Protein 3QUA (pdb70)

CATH classification: 3.40.50.450

B-factor: mean 21.49, std 7.05, range [6.15, 54.59]

Radius of gyration: 20.11 Å; Cα contacts (8 Å, |Δi|>4): 793; chains: 2; bounding box: 48×48×49 Å

Solvent-accessible surface area: 13792 Å² total; per-residue (Å²): 209,93,72,3,0,0,2,10,10,1,53,46,11,99,56,98,91,0,53,123,12,0,34,96,0,0,29,30,0,10,70,97,37,22,13,1,0,2,5,1,1,66,35,15,0,10,2,15,0,4,91,13,0,62,91,122,72,15,69,2,7,1,0,0,1,120,49,2,34,160,132,24,98,19,5,126,96,12,65,68,64,39,74,12,97,71,26,38,19,12,2,124,31,1,35,140,71,0,24,0,1,0,0,0,0,0,8,13,28,8,0,3,22,1,0,6,8,4,6,11,26,56,34,53,70,18,141,61,44,8,0,0,0,14,63,59,34,19,1,87,31,0,9,92,26,0,124,42,9,33,114,62,41,24,4,42,102,148,1,23,100,55,12,58,66,28,94,68,7,70,37,0,3,111,35,0,31,64,166,200,96,70,2,0,0,1,10,6,1,54,49,14,96,64,98,94,0,52,118,12,0,35,99,0,0,33,26,0,12,73,78,41,23,8,1,0,2,6,0,1,60,29,15,0,14,4,21,0,2,75,14,0,50,91,116,71,15,68,2,7,2,0,0,0,128,51,1,55,157,123,19,99,16,7,119,96,14,64,68,51,46,82,11,85,60,20,35,51,9,3,96,39,1,22,113,73,0,24,0,0,0,0,0,0,0,7,10,26,6,0,2,20,2,0,10,9,4,5,10,24,56,36,61,74,24,151,60,44,11,0,0,0,13,61,62,34,20,2,88,30,0,14,88,25,0,130,47,9,35,118,67,46,24,5,40,100,147,1,20,99,51,12,55,72,25,93,66,10,101,36,0,0,101,37,0,32,65,167

Organism: Mycolicibacterium smegmatis (strain ATCC 700084 / mc(2)155) (NCBI:txid246196)

Structure (mmCIF, N/CA/C/O backbone):
data_3QUA
#
_entry.id   3QUA
#
_cell.length_a   123.690
_cell.length_b   123.690
_cell.length_c   64.590
_cell.angle_alpha   90.000
_cell.angle_beta   90.000
_cell.angle_gamma   90.000
#
_symmetry.space_group_name_H-M   'P 42 21 2'
#
loop_
_entity.id
_entity.type
_entity.pdbx_description
1 polymer 'Putative uncharacterized protein'
2 non-polymer 'UNKNOWN LIGAND'
3 water water
#
loop_
_atom_site.group_PDB
_atom_site.id
_atom_site.type_symbol
_atom_site.label_atom_id
_atom_site.label_alt_id
_atom_site.label_comp_id
_atom_site.label_asym_id
_atom_site.label_entity_id
_atom_site.label_seq_id
_atom_site.pdbx_PDB_ins_code
_atom_site.Cartn_x
_atom_site.Cartn_y
_atom_site.Cartn_z
_atom_site.occupancy
_atom_site.B_iso_or_equiv
_atom_site.auth_seq_id
_atom_site.auth_comp_id
_atom_site.auth_asym_id
_atom_site.auth_atom_id
_atom_site.pdbx_PDB_model_num
ATOM 1 N N . ARG A 1 21 ? 59.538 56.159 15.127 1.00 43.99 16 ARG A N 1
ATOM 2 C CA . ARG A 1 21 ? 58.100 56.313 15.535 1.00 42.72 16 ARG A CA 1
ATOM 3 C C . ARG A 1 21 ? 57.231 56.222 14.259 1.00 40.72 16 ARG A C 1
ATOM 4 O O . ARG A 1 21 ? 57.198 57.165 13.460 1.00 41.53 16 ARG A O 1
ATOM 12 N N . GLN A 1 22 ? 56.574 55.075 14.041 1.00 37.30 17 GLN A N 1
ATOM 13 C CA . GLN A 1 22 ? 55.639 54.944 12.915 1.00 33.85 17 GLN A CA 1
ATOM 14 C C . GLN A 1 22 ? 54.466 55.924 13.073 1.00 31.46 17 GLN A C 1
ATOM 15 O O . GLN A 1 22 ? 53.980 56.172 14.193 1.00 30.32 17 GLN A O 1
ATOM 21 N N . TRP A 1 23 ? 54.003 56.461 11.949 1.00 28.67 18 TRP A N 1
ATOM 22 C CA . TRP A 1 23 ? 52.691 57.076 11.884 1.00 25.68 18 TRP A CA 1
ATOM 23 C C . TRP A 1 23 ? 51.666 56.151 12.578 1.00 24.01 18 TRP A C 1
ATOM 24 O O . TRP A 1 23 ? 51.684 54.925 12.410 1.00 23.29 18 TRP A O 1
ATOM 35 N N . ALA A 1 24 ? 50.787 56.730 13.372 1.00 22.64 19 ALA A N 1
ATOM 36 C CA . ALA A 1 24 ? 49.793 55.938 14.083 1.00 21.09 19 ALA A CA 1
ATOM 37 C C . ALA A 1 24 ? 48.393 56.437 13.784 1.00 20.28 19 ALA A C 1
ATOM 38 O O . ALA A 1 24 ? 48.162 57.643 13.730 1.00 19.73 19 ALA A O 1
ATOM 40 N N . VAL A 1 25 ? 47.464 55.501 13.597 1.00 19.51 20 VAL A N 1
ATOM 41 C CA . VAL A 1 25 ? 46.077 55.860 13.359 1.00 18.86 20 VAL A CA 1
ATOM 42 C C . VAL A 1 25 ? 45.224 55.232 14.433 1.00 18.46 20 VAL A C 1
ATOM 43 O O . VAL A 1 25 ? 45.358 54.043 14.745 1.00 18.88 20 VAL A O 1
ATOM 47 N N . CYS A 1 26 ? 44.380 56.059 15.037 1.00 17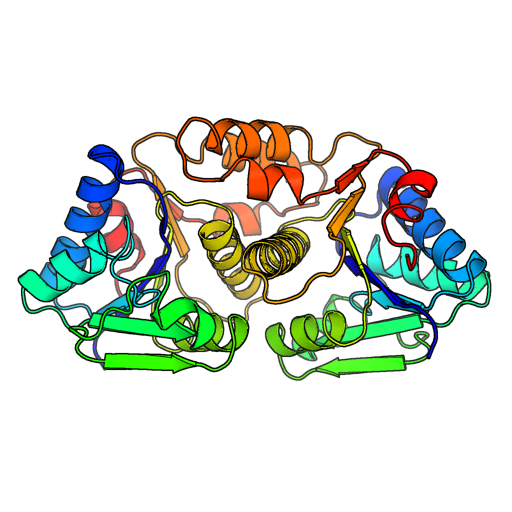.41 21 CYS A N 1
ATOM 48 C CA . CYS A 1 26 ? 43.527 55.626 16.103 1.00 17.02 21 CYS A CA 1
ATOM 49 C C . CYS A 1 26 ? 42.153 55.237 15.548 1.00 15.63 21 CYS A C 1
ATOM 50 O O . CYS A 1 26 ? 41.517 56.031 14.833 1.00 15.14 21 CYS A O 1
ATOM 53 N N . VAL A 1 27 ? 41.671 54.054 15.899 1.00 14.81 22 VAL A N 1
ATOM 54 C CA . VAL A 1 27 ? 40.353 53.655 15.417 1.00 15.15 22 VAL A CA 1
ATOM 55 C C . VAL A 1 27 ? 39.358 53.539 16.588 1.00 15.44 22 VAL A C 1
ATOM 56 O O . VAL A 1 27 ? 39.561 52.746 17.517 1.00 15.63 22 VAL A O 1
ATOM 60 N N . TYR A 1 28 ? 38.303 54.362 16.550 1.00 14.78 23 TYR A N 1
ATOM 61 C CA . TYR A 1 28 ? 37.211 54.303 17.535 1.00 14.52 23 TYR A CA 1
ATOM 62 C C . TYR A 1 28 ? 36.127 53.413 16.899 1.00 14.78 23 TYR A C 1
ATOM 63 O O . TYR A 1 28 ? 35.759 53.666 15.767 1.00 14.32 23 TYR A O 1
ATOM 72 N N . CYS A 1 29 ? 35.616 52.390 17.594 1.00 14.89 24 CYS A N 1
ATOM 73 C CA . CYS A 1 29 ? 34.627 51.495 16.960 1.00 15.49 24 CYS A CA 1
ATOM 74 C C . CYS A 1 29 ? 33.837 50.702 17.990 1.00 16.28 24 CYS A C 1
ATOM 75 O O . CYS A 1 29 ? 34.163 50.721 19.173 1.00 15.42 24 CYS A O 1
ATOM 78 N N . ALA A 1 30 ? 32.806 49.995 17.528 1.00 16.11 25 ALA A N 1
ATOM 79 C CA . ALA A 1 30 ? 31.861 49.350 18.432 1.00 15.99 25 ALA A CA 1
ATOM 80 C C . ALA A 1 30 ? 32.543 48.348 19.389 1.00 16.89 25 ALA A C 1
ATOM 81 O O . ALA A 1 30 ? 33.528 47.664 19.005 1.00 15.52 25 ALA A O 1
ATOM 83 N N . SER A 1 31 ? 31.956 48.219 20.582 1.00 16.03 26 SER A N 1
ATOM 84 C CA . SER A 1 31 ? 32.360 47.200 21.563 1.00 18.13 26 SER A CA 1
ATOM 85 C C . SER A 1 31 ? 31.293 46.093 21.701 1.00 18.13 26 SER A C 1
ATOM 86 O O . SER A 1 31 ? 31.521 45.081 22.374 1.00 19.91 26 SER A O 1
ATOM 89 N N . GLY A 1 32 ? 30.165 46.242 21.003 1.00 17.96 27 GLY A N 1
ATOM 90 C CA . GLY A 1 32 ? 29.021 45.317 21.150 1.00 17.33 27 GLY A CA 1
ATOM 91 C C . GLY A 1 32 ? 28.715 44.320 20.032 1.00 17.43 27 GLY A C 1
ATOM 92 O O . GLY A 1 32 ? 28.865 43.110 20.212 1.00 17.57 27 GLY A O 1
ATOM 93 N N . PRO A 1 33 ? 28.241 44.812 18.875 1.00 16.52 28 PRO A N 1
ATOM 94 C CA . PRO A 1 33 ? 27.695 43.857 17.916 1.00 17.29 28 PRO A CA 1
ATOM 95 C C . PRO A 1 33 ? 28.741 42.962 17.243 1.00 17.96 28 PRO A C 1
ATOM 96 O O . PRO A 1 33 ? 29.910 43.335 17.157 1.00 18.04 28 PRO A O 1
ATOM 100 N N . THR A 1 34 ? 28.308 41.790 16.792 1.00 17.60 29 THR A N 1
ATOM 101 C CA . THR A 1 34 ? 29.170 40.884 16.034 1.00 18.13 29 THR A CA 1
ATOM 102 C C . THR A 1 34 ? 28.764 40.798 14.531 1.00 18.22 29 THR A C 1
ATOM 103 O O . THR A 1 34 ? 29.163 39.862 13.832 1.00 19.29 29 THR A O 1
ATOM 107 N N . HIS A 1 35 ? 27.980 41.761 14.038 1.00 17.65 30 HIS A N 1
ATOM 108 C CA . HIS A 1 35 ? 27.491 41.721 12.656 1.00 17.75 30 HIS A CA 1
ATOM 109 C C . HIS A 1 35 ? 28.629 41.555 11.661 1.00 17.33 30 HIS A C 1
ATOM 110 O O . HIS A 1 35 ? 29.604 42.303 11.723 1.00 17.70 30 HIS A O 1
ATOM 117 N N . PRO A 1 36 ? 28.514 40.597 10.722 1.00 18.18 31 PRO A N 1
ATOM 118 C CA . PRO A 1 36 ? 29.617 40.449 9.756 1.00 18.34 31 PRO A CA 1
ATOM 119 C C . PRO A 1 36 ? 30.009 41.753 9.039 1.00 18.32 31 PRO A C 1
ATOM 120 O O . PRO A 1 36 ? 31.205 41.981 8.848 1.00 17.91 31 PRO A O 1
ATOM 124 N N . GLU A 1 37 ? 29.046 42.624 8.674 1.00 18.63 32 GLU A N 1
ATOM 125 C CA . GLU A 1 37 ? 29.423 43.856 7.947 1.00 17.65 32 GLU A CA 1
ATOM 126 C C . GLU A 1 37 ? 30.333 44.754 8.823 1.00 17.50 32 GLU A C 1
ATOM 127 O O . GLU A 1 37 ? 31.233 45.454 8.320 1.00 17.32 32 GLU A O 1
ATOM 133 N N . LEU A 1 38 ? 30.124 44.703 10.130 1.00 16.44 33 LEU A N 1
ATOM 134 C CA . LEU A 1 38 ? 30.881 45.524 11.033 1.00 16.54 33 LEU A CA 1
ATOM 135 C C . LEU A 1 38 ? 32.297 44.945 11.225 1.00 17.14 33 LEU A C 1
ATOM 136 O O . LEU A 1 38 ? 33.303 45.672 11.137 1.00 15.90 33 LEU A O 1
ATOM 141 N N . LEU A 1 39 ? 32.350 43.645 11.532 1.00 17.02 34 LEU A N 1
ATOM 142 C CA . LEU A 1 39 ? 33.616 42.974 11.780 1.00 17.92 34 LEU A CA 1
ATOM 143 C C . LEU A 1 39 ? 34.502 42.986 10.536 1.00 18.38 34 LEU A C 1
ATOM 144 O O . LEU A 1 39 ? 35.719 43.179 10.653 1.00 17.49 34 LEU A O 1
ATOM 149 N N . GLU A 1 40 ? 33.885 42.798 9.362 1.00 19.39 35 GLU A N 1
ATOM 150 C CA . GLU A 1 40 ? 34.608 42.824 8.072 1.00 20.49 35 GLU A CA 1
ATOM 151 C C . GLU A 1 40 ? 35.153 44.216 7.742 1.00 19.75 35 GLU A C 1
ATOM 152 O O . GLU A 1 40 ? 36.280 44.341 7.275 1.00 19.75 35 GLU A O 1
ATOM 158 N N . LEU A 1 41 ? 34.361 45.251 7.998 1.00 18.37 36 LEU A N 1
ATOM 159 C CA . LEU A 1 41 ? 34.869 46.606 7.937 1.00 18.60 36 LEU A CA 1
ATOM 160 C C . LEU A 1 41 ? 36.113 46.770 8.842 1.00 18.17 36 LEU A C 1
ATOM 161 O O . LEU A 1 41 ? 37.174 47.212 8.378 1.00 18.85 36 LEU A O 1
ATOM 166 N N . ALA A 1 42 ? 35.961 46.424 10.121 1.00 17.34 37 ALA A N 1
ATOM 167 C CA . ALA A 1 42 ? 37.007 46.641 11.142 1.00 17.44 37 ALA A CA 1
ATOM 168 C C . ALA A 1 42 ? 38.269 45.878 10.768 1.00 17.80 37 ALA A C 1
ATOM 169 O O . ALA A 1 42 ? 39.375 46.387 10.926 1.00 18.07 37 ALA A O 1
ATOM 171 N N . ALA A 1 43 ? 38.100 44.654 10.280 1.00 18.49 38 ALA A N 1
ATOM 172 C CA . ALA A 1 43 ? 39.245 43.851 9.830 1.00 18.92 38 ALA A CA 1
ATOM 173 C C . ALA A 1 43 ? 39.982 44.471 8.628 1.00 20.16 38 ALA A C 1
ATOM 174 O O . ALA A 1 43 ? 41.220 44.466 8.567 1.00 20.29 38 ALA A O 1
ATOM 176 N N . GLU A 1 44 ? 39.239 44.978 7.651 1.00 20.42 39 GLU A N 1
ATOM 177 C CA . GLU A 1 44 ? 39.884 45.603 6.509 1.00 21.69 39 GLU A CA 1
ATOM 178 C C . GLU A 1 44 ? 40.665 46.851 6.931 1.00 20.66 39 GLU A C 1
ATOM 179 O O . GLU A 1 44 ? 41.731 47.132 6.396 1.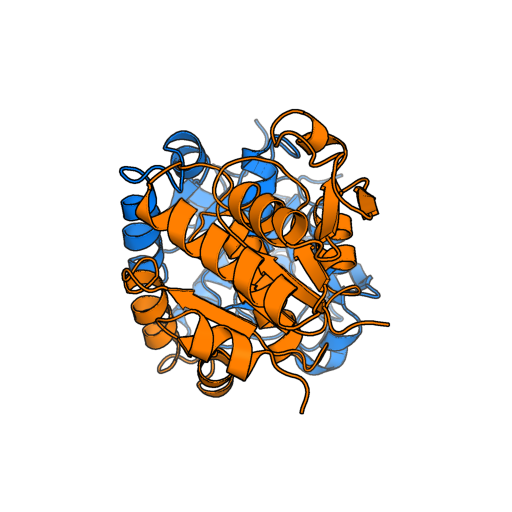00 21.64 39 GLU A O 1
ATOM 185 N N . VAL A 1 45 ? 40.112 47.612 7.867 1.00 19.28 40 VAL A N 1
ATOM 186 C CA . VAL A 1 45 ? 40.773 48.803 8.360 1.00 18.31 40 VAL A CA 1
ATOM 187 C C . VAL A 1 45 ? 42.089 48.403 9.029 1.00 18.72 40 VAL A C 1
ATOM 188 O O . VAL A 1 45 ? 43.134 48.972 8.732 1.00 19.23 40 VAL A O 1
ATOM 192 N N . GLY A 1 46 ? 42.028 47.395 9.902 1.00 18.77 41 GLY A N 1
ATOM 193 C CA . GLY A 1 46 ? 43.188 46.915 10.634 1.00 18.75 41 GLY A CA 1
ATOM 194 C C . GLY A 1 46 ? 44.275 46.388 9.701 1.00 19.47 41 GLY A C 1
ATOM 195 O O . GLY A 1 46 ? 45.422 46.758 9.846 1.00 19.38 41 GLY A O 1
ATOM 196 N N . SER A 1 47 ? 43.906 45.544 8.742 1.00 20.58 42 SER A N 1
ATOM 197 C CA . SER A 1 47 ? 44.846 45.038 7.722 1.00 22.84 42 SER A CA 1
ATOM 198 C C . SER A 1 47 ? 45.519 46.152 6.955 1.00 22.66 42 SER A C 1
ATOM 199 O O . SER A 1 47 ? 46.722 46.130 6.771 1.00 23.44 42 SER A O 1
ATOM 202 N N . SER A 1 48 ? 44.712 47.102 6.481 1.00 21.64 43 SER A N 1
ATOM 203 C CA . SER A 1 48 ? 45.204 48.142 5.624 1.00 22.53 43 SER A CA 1
ATOM 204 C C . SER A 1 48 ? 46.129 49.103 6.379 1.00 21.96 43 SER A C 1
ATOM 205 O O . SER A 1 48 ? 47.110 49.565 5.824 1.00 22.78 43 SER A O 1
ATOM 208 N N . ILE A 1 49 ? 45.801 49.414 7.631 1.00 20.48 44 ILE A N 1
ATOM 209 C CA . ILE A 1 49 ? 46.711 50.190 8.470 1.00 20.44 44 ILE A CA 1
ATOM 210 C C . ILE A 1 49 ? 48.083 49.486 8.613 1.00 21.20 44 ILE A C 1
ATOM 211 O O . ILE A 1 49 ? 49.126 50.085 8.371 1.00 21.94 44 ILE A O 1
ATOM 216 N N . ALA A 1 50 ? 48.059 48.216 8.996 1.00 21.37 45 ALA A N 1
ATOM 217 C CA . ALA A 1 50 ? 49.267 47.384 9.078 1.00 22.53 45 ALA A CA 1
ATOM 218 C C . ALA A 1 50 ? 50.035 47.341 7.747 1.00 24.15 45 ALA A C 1
ATOM 219 O O . ALA A 1 50 ? 51.271 47.488 7.736 1.00 24.78 45 ALA A O 1
ATOM 221 N N . ALA A 1 51 ? 49.312 47.179 6.632 1.00 24.51 46 ALA A N 1
ATOM 222 C CA . ALA A 1 51 ? 49.975 47.040 5.326 1.00 26.74 46 ALA A CA 1
ATOM 223 C C . ALA A 1 51 ? 50.685 48.320 4.885 1.00 27.33 46 ALA A C 1
ATOM 224 O O . ALA A 1 51 ? 51.624 48.267 4.116 1.00 28.38 46 ALA A O 1
ATOM 226 N N . ARG A 1 52 ? 50.238 49.463 5.387 1.00 27.62 47 ARG A N 1
ATOM 227 C CA . ARG A 1 52 ? 50.904 50.735 5.121 1.00 28.32 47 ARG A CA 1
ATOM 228 C C . ARG A 1 52 ? 52.121 50.971 6.043 1.00 28.42 47 ARG A C 1
ATOM 229 O O . ARG A 1 52 ? 52.831 51.959 5.893 1.00 29.49 47 ARG A O 1
ATOM 237 N N . GLY A 1 53 ? 52.381 50.064 6.978 1.00 27.09 48 GLY A N 1
ATOM 238 C CA . GLY A 1 53 ? 53.519 50.224 7.888 1.00 27.00 48 GLY A CA 1
ATOM 239 C C . GLY A 1 53 ? 53.160 51.144 9.050 1.00 26.24 48 GLY A C 1
ATOM 240 O O . GLY A 1 53 ? 54.045 51.691 9.704 1.00 25.78 48 GLY A O 1
ATOM 241 N N . TRP A 1 54 ? 51.862 51.325 9.288 1.00 24.08 49 TRP A N 1
ATOM 242 C CA . TRP A 1 54 ? 51.371 52.214 10.337 1.00 23.38 49 TRP A CA 1
ATOM 243 C C . TRP A 1 54 ? 51.006 51.438 11.613 1.00 22.55 49 TRP A C 1
ATOM 244 O O . TRP A 1 54 ? 50.647 50.248 11.573 1.00 22.31 49 TRP A O 1
ATOM 255 N N . THR A 1 55 ? 51.102 52.126 12.749 1.00 22.10 50 THR A N 1
ATOM 256 C CA . THR A 1 55 ? 50.700 51.549 14.023 1.00 20.41 50 THR A CA 1
ATOM 257 C C . THR A 1 55 ? 49.195 51.714 14.136 1.00 18.93 50 THR A C 1
ATOM 258 O O . THR A 1 55 ? 48.664 52.775 13.765 1.00 19.52 50 THR A O 1
ATOM 262 N N . LEU A 1 56 ? 48.502 50.676 14.598 1.00 17.17 51 LEU A N 1
ATOM 263 C CA . LEU A 1 56 ? 47.106 50.834 14.997 1.00 16.39 51 LEU A CA 1
ATOM 264 C C . LEU A 1 56 ? 47.036 51.188 16.465 1.00 15.98 51 LEU A C 1
ATOM 265 O O . LEU A 1 56 ? 47.559 50.447 17.300 1.00 15.89 51 LEU A O 1
ATOM 270 N N . VAL A 1 57 ? 46.360 52.293 16.780 1.00 16.53 52 VAL A N 1
ATOM 271 C CA . VAL A 1 57 ? 45.882 52.585 18.157 1.00 15.70 52 VAL A CA 1
ATOM 272 C C . VAL A 1 57 ? 44.348 52.316 18.257 1.00 16.01 52 VAL A C 1
ATOM 273 O O . VAL A 1 57 ? 43.577 52.760 17.396 1.00 15.37 52 VAL A O 1
ATOM 277 N N . SER A 1 58 ? 43.904 51.597 19.302 1.00 15.46 53 SER A N 1
ATOM 278 C CA . SER A 1 58 ? 42.481 51.300 19.465 1.00 16.99 53 SER A CA 1
ATOM 279 C C . SER A 1 58 ? 42.156 51.141 20.950 1.00 16.28 53 SER A C 1
ATOM 280 O O . SER A 1 58 ? 43.050 51.268 21.798 1.00 17.35 53 SER A O 1
ATOM 283 N N . GLY A 1 59 ? 40.887 50.892 21.267 1.00 16.60 54 GLY A N 1
ATOM 284 C CA . GLY A 1 59 ? 40.438 50.767 22.685 1.00 16.63 54 GLY A CA 1
ATOM 285 C C . GLY A 1 59 ? 40.935 49.526 23.461 1.00 16.62 54 GLY A C 1
ATOM 286 O O . GLY A 1 59 ? 40.590 49.320 24.632 1.00 15.94 54 GLY A O 1
ATOM 287 N N . GLY A 1 60 ? 41.722 48.680 22.815 1.00 16.75 55 GLY A N 1
ATOM 288 C CA . GLY A 1 60 ? 42.377 47.592 23.539 1.00 17.40 55 GLY A CA 1
ATOM 289 C C . GLY A 1 60 ? 41.493 46.482 24.099 1.00 17.77 55 GLY A C 1
ATOM 290 O O . GLY A 1 60 ? 41.837 45.830 25.108 1.00 17.55 55 GLY A O 1
ATOM 291 N N . GLY A 1 61 ? 40.392 46.223 23.426 1.00 17.87 56 GLY A N 1
ATOM 292 C CA . GLY A 1 61 ? 39.437 45.220 23.891 1.00 20.66 56 GLY A CA 1
ATOM 293 C C . GLY A 1 61 ? 39.317 44.161 22.820 1.00 22.04 56 GLY A C 1
ATOM 294 O O . GLY A 1 61 ? 39.504 44.449 21.658 1.00 24.75 56 GLY A O 1
ATOM 295 N N . ASN A 1 62 ? 39.060 42.925 23.209 1.00 23.11 57 ASN A N 1
ATOM 296 C CA . ASN A 1 62 ? 38.893 41.839 22.264 1.00 23.78 57 ASN A CA 1
ATOM 297 C C . ASN A 1 62 ? 37.406 41.513 22.069 1.00 23.60 57 ASN A C 1
ATOM 298 O O . ASN A 1 62 ? 37.006 40.371 22.170 1.00 26.60 57 ASN A O 1
ATOM 303 N N . VAL A 1 63 ? 36.577 42.510 21.828 1.00 21.38 58 VAL A N 1
ATOM 304 C CA . VAL A 1 63 ? 35.150 42.270 21.568 1.00 19.92 58 VAL A CA 1
ATOM 305 C C . VAL A 1 63 ? 34.782 43.005 20.299 1.00 17.85 58 VAL A C 1
ATOM 306 O O . VAL A 1 63 ? 35.350 44.079 20.021 1.00 15.84 58 VAL A O 1
ATOM 310 N N . SER A 1 64 ? 33.867 42.427 19.510 1.00 16.67 59 SER A N 1
ATOM 311 C CA . SER A 1 64 ? 33.195 43.207 18.477 1.00 16.70 59 SER A CA 1
ATOM 312 C C . SER A 1 64 ? 34.235 43.830 17.511 1.00 15.80 59 SER A C 1
ATOM 313 O O . SER A 1 64 ? 35.241 43.202 17.196 1.00 17.65 59 SER A O 1
ATOM 316 N N . ALA A 1 65 ? 33.984 45.028 17.014 1.00 15.45 60 ALA A N 1
ATOM 317 C CA . ALA A 1 65 ? 34.902 45.674 16.061 1.00 15.30 60 ALA A CA 1
ATOM 318 C C . ALA A 1 65 ? 36.298 45.911 16.646 1.00 15.97 60 ALA A C 1
ATOM 319 O O . ALA A 1 65 ? 37.332 45.797 15.916 1.00 14.67 60 ALA A O 1
ATOM 321 N N . MET A 1 66 ? 36.341 46.257 17.946 1.00 15.45 61 MET A N 1
ATOM 322 C CA . MET A 1 66 ? 37.636 46.507 18.613 1.00 16.15 61 MET A CA 1
ATOM 323 C C . MET A 1 66 ? 38.566 45.269 18.527 1.00 16.60 61 MET A C 1
ATOM 324 O O . MET A 1 66 ? 39.793 45.410 18.343 1.00 16.85 61 MET A O 1
ATOM 329 N N . GLY A 1 67 ? 37.996 44.078 18.722 1.00 15.96 62 GLY A N 1
ATOM 330 C CA . GLY A 1 67 ? 38.745 42.824 18.576 1.00 16.69 62 GLY A CA 1
ATOM 331 C C . GLY A 1 67 ? 39.165 42.610 17.121 1.00 17.55 62 GLY A C 1
ATOM 332 O O . GLY A 1 67 ? 40.339 42.312 16.823 1.00 17.77 62 GLY A O 1
ATOM 333 N N . ALA A 1 68 ? 38.209 42.801 16.213 1.00 17.57 63 ALA A N 1
ATOM 334 C CA . ALA A 1 68 ? 38.418 42.556 14.784 1.00 17.87 63 ALA A CA 1
ATOM 335 C C . ALA A 1 68 ? 39.530 43.439 14.193 1.00 17.14 63 ALA A C 1
ATOM 336 O O . ALA A 1 68 ? 40.350 42.973 13.397 1.00 17.25 63 ALA A O 1
ATOM 338 N N . VAL A 1 69 ? 39.557 44.710 14.557 1.00 16.42 64 VAL A N 1
ATOM 339 C CA . VAL A 1 69 ? 40.545 45.628 13.955 1.00 16.02 64 VAL A CA 1
ATOM 340 C C . VAL A 1 69 ? 41.969 45.274 14.420 1.00 16.50 64 VAL A C 1
ATOM 341 O O . VAL A 1 69 ? 42.902 45.244 13.632 1.00 15.73 64 VAL A O 1
ATOM 345 N N . ALA A 1 70 ? 42.116 44.938 15.697 1.00 16.55 65 ALA A N 1
ATOM 346 C CA . ALA A 1 70 ? 43.456 44.659 16.222 1.00 17.17 65 ALA A CA 1
ATOM 347 C C . ALA A 1 70 ? 43.954 43.288 15.760 1.00 18.39 65 ALA A C 1
ATOM 348 O O . ALA A 1 70 ? 45.129 43.150 15.368 1.00 18.65 65 ALA A O 1
ATOM 350 N N . GLN A 1 71 ? 43.082 42.276 15.800 1.00 18.82 66 GLN A N 1
ATOM 351 C CA . GLN A 1 71 ? 43.439 40.942 15.256 1.00 19.92 66 GLN A CA 1
ATOM 352 C C . GLN A 1 71 ? 43.912 41.028 13.821 1.00 19.62 66 GLN A C 1
ATOM 353 O O . GLN A 1 71 ? 44.885 40.376 13.456 1.00 20.15 66 GLN A O 1
ATOM 359 N N . ALA A 1 72 ? 43.217 41.812 13.000 1.00 18.70 67 ALA A N 1
ATOM 360 C CA . ALA A 1 72 ? 43.544 41.888 11.558 1.00 18.96 67 ALA A CA 1
ATOM 361 C C . ALA A 1 72 ? 44.885 42.648 11.316 1.00 19.79 67 ALA A C 1
ATOM 362 O O . ALA A 1 72 ? 45.694 42.252 10.478 1.00 20.05 67 ALA A O 1
ATOM 364 N N . ALA A 1 73 ? 45.114 43.730 12.061 1.00 19.11 68 ALA A N 1
ATOM 365 C CA . ALA A 1 73 ? 46.425 44.406 12.057 1.00 19.69 68 ALA A CA 1
ATOM 366 C C . ALA A 1 73 ? 47.555 43.420 12.395 1.00 20.65 68 ALA A C 1
ATOM 367 O O . ALA A 1 73 ? 48.572 43.384 11.681 1.00 20.74 68 ALA A O 1
ATOM 369 N N . ARG A 1 74 ? 47.354 42.603 13.437 1.00 20.31 69 ARG A N 1
ATOM 370 C CA . ARG A 1 74 ? 48.370 41.626 13.851 1.00 22.02 69 ARG A CA 1
ATOM 371 C C . ARG A 1 74 ? 48.600 40.524 12.810 1.00 23.43 69 ARG A C 1
ATOM 372 O O . ARG A 1 74 ? 49.753 40.135 12.582 1.00 22.94 69 ARG A O 1
ATOM 380 N N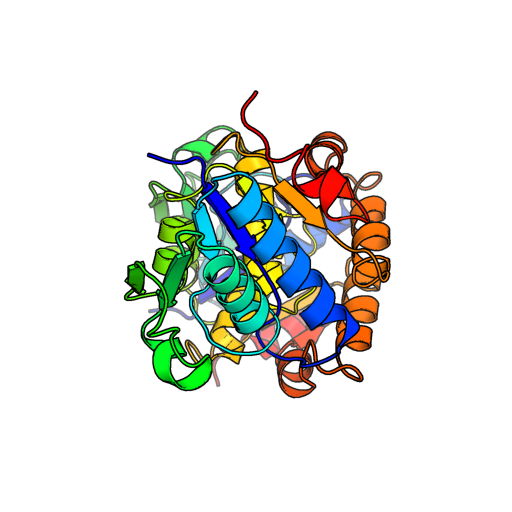 . ALA A 1 75 ? 47.534 40.085 12.131 1.00 23.50 70 ALA A N 1
ATOM 381 C CA . ALA A 1 75 ? 47.670 39.059 11.092 1.00 24.88 70 ALA A CA 1
ATOM 382 C C . ALA A 1 75 ? 48.547 39.534 9.928 1.00 26.18 70 ALA A C 1
ATOM 383 O O . ALA A 1 75 ? 49.137 38.726 9.222 1.00 27.22 70 ALA A O 1
ATOM 385 N N . LYS A 1 76 ? 48.619 40.842 9.721 1.00 26.00 71 LYS A N 1
ATOM 386 C CA . LYS A 1 76 ? 49.451 41.385 8.667 1.00 27.57 71 LYS A CA 1
ATOM 387 C C . LYS A 1 76 ? 50.796 41.844 9.190 1.00 27.32 71 LYS A C 1
ATOM 388 O O . LYS A 1 76 ? 51.504 42.509 8.461 1.00 29.00 71 LYS A O 1
ATOM 394 N N . GLY A 1 77 ? 51.129 41.549 10.446 1.00 25.86 72 GLY A N 1
ATOM 395 C CA . GLY A 1 77 ? 52.452 41.897 10.976 1.00 25.43 72 GLY A CA 1
ATOM 396 C C . GLY A 1 77 ? 52.530 43.288 11.595 1.00 25.34 72 GLY A C 1
ATOM 397 O O . GLY A 1 77 ? 53.617 43.744 11.973 1.00 25.57 72 GLY A O 1
ATOM 398 N N . GLY A 1 78 ? 51.379 43.950 11.742 1.00 23.05 73 GLY A N 1
ATOM 399 C CA . GLY A 1 78 ? 51.331 45.323 12.205 1.00 22.11 73 GLY A CA 1
ATOM 400 C C . GLY A 1 78 ? 51.513 45.453 13.707 1.00 21.18 73 GLY A C 1
ATOM 401 O O . GLY A 1 78 ? 51.184 44.540 14.458 1.00 21.45 73 GLY A O 1
ATOM 402 N N . HIS A 1 79 ? 52.078 46.577 14.128 1.00 20.81 74 HIS A N 1
ATOM 403 C CA . HIS A 1 79 ? 52.207 46.937 15.547 1.00 20.36 74 HIS A CA 1
ATOM 404 C C . HIS A 1 79 ? 50.851 47.436 16.079 1.00 19.74 74 HIS A C 1
ATOM 405 O O . HIS A 1 79 ? 50.184 48.291 15.436 1.00 19.46 74 HIS A O 1
ATOM 412 N N . THR A 1 80 ? 50.425 46.906 17.233 1.00 18.44 75 THR A N 1
ATOM 413 C CA . THR A 1 80 ? 49.115 47.283 17.813 1.00 16.73 75 THR A CA 1
ATOM 414 C C . THR A 1 80 ? 49.234 47.851 19.228 1.00 16.59 75 THR A C 1
ATOM 415 O O . THR A 1 80 ? 49.912 47.284 20.105 1.00 15.77 75 THR A O 1
ATOM 419 N N . VAL A 1 81 ? 48.604 48.995 19.436 1.00 15.76 76 VAL A N 1
ATOM 420 C CA . VAL A 1 81 ? 48.594 49.607 20.746 1.00 16.98 76 VAL A CA 1
ATOM 421 C C . VAL A 1 81 ? 47.164 49.629 21.228 1.00 15.93 76 VAL A C 1
ATOM 422 O O . VAL A 1 81 ? 46.282 50.194 20.555 1.00 15.71 76 VAL A O 1
ATOM 426 N N . GLY A 1 82 ? 46.926 48.992 22.375 1.00 16.14 77 GLY A N 1
ATOM 427 C CA . GLY A 1 82 ? 45.567 48.912 22.943 1.00 14.22 77 GLY A CA 1
ATOM 428 C C . GLY A 1 82 ? 45.481 49.704 24.235 1.00 14.90 77 GLY A C 1
ATOM 429 O O . GLY A 1 82 ? 46.259 49.440 25.172 1.00 15.45 77 GLY A O 1
ATOM 430 N N . VAL A 1 83 ? 44.538 50.664 24.304 1.00 13.69 78 VAL A N 1
ATOM 431 C CA . VAL A 1 83 ? 44.413 51.537 25.474 1.00 13.73 78 VAL A CA 1
ATOM 432 C C . VAL A 1 83 ? 43.019 51.371 26.120 1.00 14.13 78 VAL A C 1
ATOM 433 O O . VAL A 1 83 ? 41.984 51.639 25.497 1.00 13.89 78 VAL A O 1
ATOM 437 N N . ILE A 1 84 ? 42.994 50.890 27.353 1.00 14.79 79 ILE A N 1
ATOM 438 C CA . ILE A 1 84 ? 41.746 50.453 27.985 1.00 14.36 79 ILE A CA 1
ATOM 439 C C . ILE A 1 84 ? 41.778 50.895 29.460 1.00 15.26 79 ILE A C 1
ATOM 440 O O . ILE A 1 84 ? 42.806 50.760 30.114 1.00 16.25 79 ILE A O 1
ATOM 445 N N . PRO A 1 85 ? 40.671 51.444 29.987 1.00 15.47 80 PRO A N 1
ATOM 446 C CA . PRO A 1 85 ? 40.704 51.820 31.399 1.00 15.92 80 PRO A CA 1
ATOM 447 C C . PRO A 1 85 ? 40.568 50.564 32.238 1.00 17.10 80 PRO A C 1
ATOM 448 O O . PRO A 1 85 ? 40.020 49.560 31.756 1.00 16.43 80 PRO A O 1
ATOM 452 N N . LYS A 1 86 ? 41.062 50.605 33.470 1.00 17.36 81 LYS A N 1
ATOM 453 C CA . LYS A 1 86 ? 41.091 49.415 34.281 1.00 18.42 81 LYS A CA 1
ATOM 454 C C . LYS A 1 86 ? 39.679 48.885 34.575 1.00 19.44 81 LYS A C 1
ATOM 455 O O . LYS A 1 86 ? 39.501 47.674 34.685 1.00 18.83 81 LYS A O 1
ATOM 461 N N . ALA A 1 87 ? 38.691 49.775 34.658 1.00 19.03 82 ALA A N 1
ATOM 462 C CA . ALA A 1 87 ? 37.304 49.346 34.870 1.00 20.42 82 ALA A CA 1
ATOM 463 C C . ALA A 1 87 ? 36.713 48.517 33.720 1.00 19.92 82 ALA A C 1
ATOM 464 O O . ALA A 1 87 ? 35.708 47.851 33.910 1.00 20.62 82 ALA A O 1
ATOM 466 N N . LEU A 1 88 ? 37.310 48.560 32.529 1.00 18.68 83 LEU A N 1
ATOM 467 C CA . LEU A 1 88 ? 36.727 47.825 31.404 1.00 17.32 83 LEU A CA 1
ATOM 468 C C . LEU A 1 88 ? 37.541 46.572 31.070 1.00 16.64 83 LEU A C 1
ATOM 469 O O . LEU A 1 88 ? 37.226 45.840 30.146 1.00 16.81 83 LEU A O 1
ATOM 474 N N . VAL A 1 89 ? 38.568 46.303 31.860 1.00 16.64 84 VAL A N 1
ATOM 475 C CA . VAL A 1 89 ? 39.495 45.221 31.550 1.00 17.48 84 VAL A CA 1
ATOM 476 C C . VAL A 1 89 ? 38.789 43.868 31.419 1.00 18.18 84 VAL A C 1
ATOM 477 O O . VAL A 1 89 ? 39.106 43.111 30.498 1.00 17.62 84 VAL A O 1
ATOM 481 N N . HIS A 1 90 ? 37.858 43.557 32.331 1.00 18.26 85 HIS A N 1
ATOM 482 C CA . HIS A 1 90 ? 37.148 42.266 32.263 1.00 21.10 85 HIS A CA 1
ATOM 483 C C . HIS A 1 90 ? 35.893 42.357 31.362 1.00 21.86 85 HIS A C 1
ATOM 484 O O . HIS A 1 90 ? 35.547 41.422 30.674 1.00 23.50 85 HIS A O 1
ATOM 491 N N . ARG A 1 91 ? 35.292 43.529 31.285 1.00 21.98 86 ARG A N 1
ATOM 492 C CA . ARG A 1 91 ? 34.086 43.716 30.480 1.00 22.53 86 ARG A CA 1
ATOM 493 C C . ARG A 1 91 ? 34.333 43.786 28.994 1.00 21.17 86 ARG A C 1
ATOM 494 O O . ARG A 1 91 ? 33.596 43.189 28.245 1.00 21.53 86 ARG A O 1
ATOM 502 N N . GLU A 1 92 ? 35.342 44.544 28.561 1.00 20.25 87 GLU A N 1
ATOM 503 C CA . GLU A 1 92 ? 35.662 44.595 27.139 1.00 20.04 87 GLU A CA 1
ATOM 504 C C . GLU A 1 92 ? 36.812 43.621 26.785 1.00 18.96 87 GLU A C 1
ATOM 505 O O . GLU A 1 92 ? 37.286 43.596 25.653 1.00 18.59 87 GLU A O 1
ATOM 511 N N . LEU A 1 93 ? 37.223 42.805 27.753 1.00 18.77 88 LEU A N 1
ATOM 512 C CA . LEU A 1 93 ? 38.197 41.723 27.510 1.00 18.89 88 LEU A CA 1
ATOM 513 C C . LEU A 1 93 ? 39.511 42.298 26.980 1.00 17.69 88 LEU A C 1
ATOM 514 O O . LEU A 1 93 ? 39.791 42.207 25.782 1.00 17.62 88 LEU A O 1
ATOM 519 N N . ALA A 1 94 ? 40.273 42.911 27.874 1.00 16.33 89 ALA A N 1
ATOM 520 C CA . ALA A 1 94 ? 41.535 43.541 27.551 1.00 16.41 89 ALA A CA 1
ATOM 521 C C . ALA A 1 94 ? 42.325 42.684 26.553 1.00 16.96 89 ALA A C 1
ATOM 522 O O . ALA A 1 94 ? 42.473 41.450 26.746 1.00 17.17 89 ALA A O 1
ATOM 524 N N . ASP A 1 95 ? 42.802 43.340 25.493 1.00 16.94 90 ASP A N 1
ATOM 525 C CA . ASP A 1 95 ? 43.559 42.666 24.411 1.00 17.91 90 ASP A CA 1
ATOM 526 C C . ASP A 1 95 ? 45.002 42.315 24.848 1.00 17.89 90 ASP A C 1
ATOM 527 O O . ASP A 1 95 ? 45.936 43.116 24.676 1.00 17.87 90 ASP A O 1
ATOM 532 N N . VAL A 1 96 ? 45.173 41.121 25.416 1.00 17.71 91 VAL A N 1
ATOM 533 C CA . VAL A 1 96 ? 46.481 40.661 25.916 1.00 18.82 91 VAL A CA 1
ATOM 534 C C . VAL A 1 96 ? 47.478 40.382 24.768 1.00 19.26 91 VAL A C 1
ATOM 535 O O . VAL A 1 96 ? 48.671 40.174 25.003 1.00 18.84 91 VAL A O 1
ATOM 539 N N . ASP A 1 97 ? 46.982 40.360 23.540 1.00 18.80 92 ASP A N 1
ATOM 540 C CA . ASP A 1 97 ? 47.870 40.197 22.397 1.00 20.10 92 ASP A CA 1
ATOM 541 C C . ASP A 1 97 ? 48.335 41.537 21.798 1.00 19.34 92 ASP A C 1
ATOM 542 O O . ASP A 1 97 ? 49.141 41.531 20.905 1.00 19.06 92 ASP A O 1
ATOM 547 N N . ALA A 1 98 ? 47.816 42.691 22.246 1.00 18.28 93 ALA A N 1
ATOM 548 C CA . ALA A 1 98 ? 48.351 43.967 21.735 1.00 17.33 93 ALA A CA 1
ATOM 549 C C . ALA A 1 98 ? 49.847 43.985 22.007 1.00 18.63 93 ALA A C 1
ATOM 550 O O . ALA A 1 98 ? 50.285 43.478 23.055 1.00 17.94 93 ALA A O 1
ATOM 552 N N . ALA A 1 99 ? 50.637 44.530 21.077 1.00 18.42 94 ALA A N 1
ATOM 553 C CA . ALA A 1 99 ? 52.089 44.669 21.315 1.00 19.75 94 ALA A CA 1
ATOM 554 C C . ALA A 1 99 ? 52.316 45.615 22.515 1.00 19.45 94 ALA A C 1
ATOM 555 O O . ALA A 1 99 ? 53.207 45.404 23.324 1.00 20.18 94 ALA A O 1
ATOM 557 N N . GLU A 1 100 ? 51.489 46.652 22.629 1.00 18.73 95 GLU A N 1
ATOM 558 C CA . GLU A 1 100 ? 51.508 47.498 23.807 1.00 20.24 95 GLU A CA 1
ATOM 559 C C . GLU A 1 100 ? 50.109 47.612 24.389 1.00 19.25 95 GLU A C 1
ATOM 560 O O . GLU A 1 100 ? 49.227 48.195 23.765 1.00 19.31 95 GLU A O 1
ATOM 566 N N . LEU A 1 101 ? 49.898 47.052 25.583 1.00 18.46 96 LEU A N 1
ATOM 567 C CA . LEU A 1 101 ? 48.596 47.151 26.241 1.00 16.58 96 LEU A CA 1
ATOM 568 C C . LEU A 1 101 ? 48.747 48.203 27.350 1.00 16.62 96 LEU A C 1
ATOM 569 O O . LEU A 1 101 ? 49.493 47.985 28.330 1.00 16.28 96 LEU A O 1
ATOM 574 N N . ILE A 1 102 ? 48.095 49.349 27.150 1.00 16.01 97 ILE A N 1
ATOM 575 C CA . ILE A 1 102 ? 48.157 50.483 28.089 1.00 17.35 97 ILE A CA 1
ATOM 576 C C . ILE A 1 102 ? 46.862 50.459 28.891 1.00 16.31 97 ILE A C 1
ATOM 577 O O . ILE A 1 102 ? 45.768 50.709 28.332 1.00 15.63 97 ILE A O 1
ATOM 582 N N . VAL A 1 103 ? 46.958 50.170 30.186 1.00 16.87 98 VAL A N 1
ATOM 583 C CA . VAL A 1 103 ? 45.760 50.118 31.039 1.00 16.36 98 VAL A CA 1
ATOM 584 C C . VAL A 1 103 ? 45.772 51.394 31.850 1.00 17.58 98 VAL A C 1
ATOM 585 O O . VAL A 1 103 ? 46.724 51.642 32.599 1.00 17.84 98 VAL A O 1
ATOM 589 N N . THR A 1 104 ? 44.728 52.216 31.703 1.00 17.54 99 THR A N 1
ATOM 590 C CA . THR A 1 104 ? 44.711 53.513 32.385 1.00 19.21 99 THR A CA 1
ATOM 591 C C . THR A 1 104 ? 43.819 53.470 33.600 1.00 20.06 99 THR A C 1
ATOM 592 O O . THR A 1 104 ? 42.923 52.641 33.701 1.00 20.09 99 THR A O 1
ATOM 596 N N . ASP A 1 105 ? 44.064 54.391 34.517 1.00 20.47 100 ASP A N 1
ATOM 597 C CA . ASP A 1 105 ? 43.235 54.541 35.664 1.00 22.25 100 ASP A CA 1
ATOM 598 C C . ASP A 1 105 ? 41.798 54.970 35.377 1.00 21.37 100 ASP A C 1
ATOM 599 O O . ASP A 1 105 ? 40.869 54.485 36.027 1.00 21.11 100 ASP A O 1
ATOM 604 N N . THR A 1 106 ? 41.599 55.874 34.416 1.00 20.16 101 THR A N 1
ATOM 605 C CA . THR A 1 106 ? 40.260 56.431 34.147 1.00 19.65 101 THR A CA 1
ATOM 606 C C . THR A 1 106 ? 39.964 56.393 32.658 1.00 19.31 101 THR A C 1
ATOM 607 O O . THR A 1 106 ? 40.862 56.186 31.828 1.00 18.04 101 THR A O 1
ATOM 611 N N . MET A 1 107 ? 38.698 56.602 32.331 1.00 19.49 102 MET A N 1
ATOM 612 C CA . MET A 1 107 ? 38.258 56.663 30.961 1.00 20.17 102 MET A CA 1
ATOM 613 C C . MET A 1 107 ? 38.803 57.908 30.241 1.00 19.61 102 MET A C 1
ATOM 614 O O . MET A 1 107 ? 39.149 57.864 29.058 1.00 18.56 102 MET A O 1
ATOM 619 N N . ARG A 1 108 ? 38.823 59.038 30.939 1.00 18.66 103 ARG A N 1
ATOM 620 C CA . ARG A 1 108 ? 39.378 60.243 30.331 1.00 18.46 103 ARG A CA 1
ATOM 621 C C . ARG A 1 108 ? 40.882 60.078 30.060 1.00 17.06 103 ARG A C 1
ATOM 622 O O . ARG A 1 108 ? 41.387 60.570 29.067 1.00 17.62 103 ARG A O 1
ATOM 630 N N . GLU A 1 109 ? 41.597 59.412 30.947 1.00 16.41 104 GLU A N 1
ATOM 631 C CA . GLU A 1 109 ? 43.009 59.151 30.726 1.00 16.39 104 GLU A CA 1
ATOM 632 C C . GLU A 1 109 ? 43.178 58.204 29.527 1.00 16.45 104 GLU A C 1
ATOM 633 O O . GLU A 1 109 ? 44.100 58.383 28.713 1.00 15.83 104 GLU A O 1
ATOM 635 N N . ARG A 1 110 ? 42.240 57.262 29.356 1.00 15.42 105 ARG A N 1
ATOM 636 C CA . ARG A 1 110 ? 42.275 56.365 28.212 1.00 14.57 105 ARG A CA 1
ATOM 637 C C . ARG A 1 110 ? 42.189 57.172 26.916 1.00 15.65 105 ARG A C 1
ATOM 638 O O . ARG A 1 110 ? 42.996 56.951 25.988 1.00 13.78 105 ARG A O 1
ATOM 646 N N . LYS A 1 111 ? 41.234 58.111 26.863 1.00 14.23 106 LYS A N 1
ATOM 647 C CA . LYS A 1 111 ? 41.049 58.922 25.647 1.00 15.16 106 LYS A CA 1
ATOM 648 C C . LYS A 1 111 ? 42.276 59.826 25.420 1.00 16.00 106 LYS A C 1
ATOM 649 O O . LYS A 1 111 ? 42.701 60.005 24.275 1.00 16.75 106 LYS A O 1
ATOM 655 N N . ARG A 1 112 ? 42.810 60.419 26.487 1.00 15.89 107 ARG A N 1
ATOM 656 C CA . ARG A 1 112 ? 44.005 61.276 26.346 1.00 17.81 107 ARG A CA 1
ATOM 657 C C . ARG A 1 112 ? 45.186 60.468 25.741 1.00 17.96 107 ARG A C 1
ATOM 658 O O . ARG A 1 112 ? 45.880 60.929 24.824 1.00 17.97 107 ARG A O 1
ATOM 666 N N . GLU A 1 113 ? 45.395 59.263 26.271 1.00 17.19 108 GLU A N 1
ATOM 667 C CA . GLU A 1 113 ? 46.455 58.387 25.775 1.00 18.89 108 GLU A CA 1
ATOM 668 C C 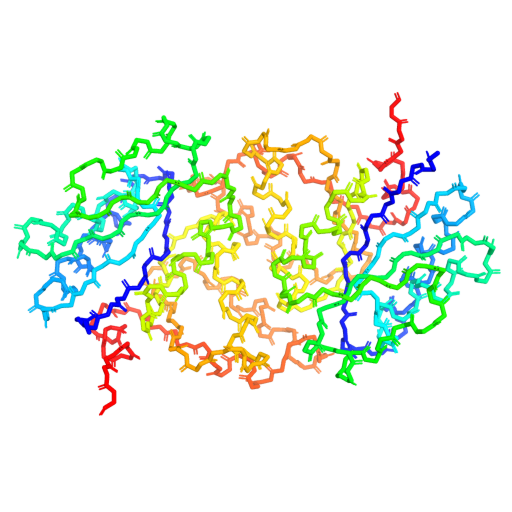. GLU A 1 113 ? 46.241 58.075 24.318 1.00 17.63 108 GLU A C 1
ATOM 669 O O . GLU A 1 113 ? 47.206 58.133 23.553 1.00 18.34 108 GLU A O 1
ATOM 675 N N . MET A 1 114 ? 45.001 57.758 23.922 1.00 16.43 109 MET A N 1
ATOM 676 C CA . MET A 1 114 ? 44.767 57.392 22.509 1.00 17.28 109 MET A CA 1
ATOM 677 C C . MET A 1 114 ? 45.051 58.604 21.630 1.00 17.35 109 MET A C 1
ATOM 678 O O . MET A 1 114 ? 45.723 58.482 20.591 1.00 18.28 109 MET A O 1
ATOM 683 N N . GLU A 1 115 ? 44.621 59.774 22.083 1.00 17.23 110 GLU A N 1
ATOM 684 C CA . GLU A 1 115 ? 44.905 60.994 21.327 1.00 18.29 110 GLU A CA 1
ATOM 685 C C . GLU A 1 115 ? 46.412 61.247 21.187 1.00 19.60 110 GLU A C 1
ATOM 686 O O . GLU A 1 115 ? 46.895 61.438 20.065 1.00 20.08 110 GLU A O 1
ATOM 692 N N . HIS A 1 116 ? 47.151 61.225 22.305 1.00 19.97 111 HIS A N 1
ATOM 693 C CA A HIS A 1 116 ? 48.602 61.556 22.349 0.50 20.87 111 HIS A CA 1
ATOM 694 C CA B HIS A 1 116 ? 48.558 61.622 22.258 0.50 21.11 111 HIS A CA 1
ATOM 695 C C . HIS A 1 116 ? 49.409 60.606 21.474 1.00 21.19 111 HIS A C 1
ATOM 696 O O . HIS A 1 116 ? 50.394 61.004 20.829 1.00 21.34 111 HIS A O 1
ATOM 709 N N . ARG A 1 117 ? 48.988 59.343 21.454 1.00 19.95 112 ARG A N 1
ATOM 710 C CA . ARG A 1 117 ? 49.692 58.304 20.637 1.00 21.49 112 ARG A CA 1
ATOM 711 C C . ARG A 1 117 ? 49.400 58.301 19.138 1.00 21.03 112 ARG A C 1
ATOM 712 O O . ARG A 1 117 ? 50.080 57.608 18.388 1.00 22.14 112 ARG A O 1
ATOM 720 N N . SER A 1 118 ? 48.419 59.071 18.693 1.00 19.71 113 SER A N 1
ATOM 721 C CA . SER A 1 118 ? 47.936 58.908 17.320 1.00 19.17 113 SER A CA 1
ATOM 722 C C . SER A 1 118 ? 48.128 60.167 16.487 1.00 19.48 113 SER A C 1
ATOM 723 O O . SER A 1 118 ? 48.048 61.284 16.996 1.00 18.73 113 SER A O 1
ATOM 726 N N . ASP A 1 119 ? 48.313 59.965 15.195 1.00 18.97 114 ASP A N 1
ATOM 727 C CA . ASP A 1 119 ? 48.424 61.073 14.238 1.00 19.90 114 ASP A CA 1
ATOM 728 C C . ASP A 1 119 ? 47.120 61.401 13.497 1.00 19.35 114 ASP A C 1
ATOM 729 O O . ASP A 1 119 ? 46.999 62.473 12.893 1.00 20.37 114 ASP A O 1
ATOM 734 N N . ALA A 1 120 ? 46.165 60.477 13.514 1.00 18.78 115 ALA A N 1
ATOM 735 C CA . ALA A 1 120 ? 44.876 60.694 12.851 1.00 18.31 115 ALA A CA 1
ATOM 736 C C . ALA A 1 120 ? 43.856 59.802 13.520 1.00 17.85 115 ALA A C 1
ATOM 737 O O . ALA A 1 120 ? 44.228 58.893 14.250 1.00 17.26 115 ALA A O 1
ATOM 739 N N . PHE A 1 121 ? 42.579 60.036 13.242 1.00 17.19 116 PHE A N 1
ATOM 740 C CA . PHE A 1 121 ? 41.501 59.327 13.917 1.00 17.11 116 PHE A CA 1
ATOM 741 C C . PHE A 1 121 ? 40.476 58.868 12.909 1.00 17.06 116 PHE A C 1
ATOM 742 O O . PHE A 1 121 ? 40.115 59.653 11.971 1.00 17.11 116 PHE A O 1
ATOM 750 N N . ILE A 1 122 ? 40.031 57.617 13.089 1.00 15.77 117 ILE A N 1
ATOM 751 C CA . ILE A 1 122 ? 38.935 57.047 12.312 1.00 16.05 117 ILE A CA 1
ATOM 752 C C . ILE A 1 122 ? 37.861 56.516 13.251 1.00 15.81 117 ILE A C 1
ATOM 753 O O . ILE A 1 122 ? 38.143 55.713 14.165 1.00 15.05 117 ILE A O 1
ATOM 758 N N . ALA A 1 123 ? 36.628 56.963 13.016 1.00 16.07 118 ALA A N 1
ATOM 759 C CA . ALA A 1 123 ? 35.484 56.444 13.752 1.00 15.61 118 ALA A CA 1
ATOM 760 C C . ALA A 1 123 ? 34.700 55.525 12.826 1.00 15.90 118 ALA A C 1
ATOM 761 O O . ALA A 1 123 ? 34.304 55.914 11.718 1.00 15.26 118 ALA A O 1
ATOM 763 N N . LEU A 1 124 ? 34.552 54.281 13.274 1.00 15.32 119 LEU A N 1
ATOM 764 C CA . LEU A 1 124 ? 33.704 53.308 12.607 1.00 14.51 119 LEU A CA 1
ATOM 765 C C . LEU A 1 124 ? 32.348 53.328 13.298 1.00 14.13 119 LEU A C 1
ATOM 766 O O . LEU A 1 124 ? 32.187 54.006 14.338 1.00 14.93 119 LEU A O 1
ATOM 771 N N . PRO A 1 125 ? 31.364 52.606 12.748 1.00 14.36 120 PRO A N 1
ATOM 772 C CA . PRO A 1 125 ? 30.081 52.442 13.437 1.00 14.54 120 PRO A CA 1
ATOM 773 C C . PRO A 1 125 ? 30.271 51.936 14.863 1.00 14.94 120 PRO A C 1
ATOM 774 O O . PRO A 1 125 ? 31.087 51.030 15.126 1.00 14.23 120 PRO A O 1
ATOM 778 N N . GLY A 1 126 ? 29.518 52.532 15.775 1.00 15.11 121 GLY A N 1
ATOM 779 C CA . GLY A 1 126 ? 29.564 52.162 17.198 1.00 15.42 121 GLY A CA 1
ATOM 780 C C . GLY A 1 126 ? 28.361 52.769 17.910 1.00 16.13 121 GLY A C 1
ATOM 781 O O . GLY A 1 126 ? 27.481 53.334 17.252 1.00 16.76 121 GLY A O 1
ATOM 782 N N . GLY A 1 127 ? 28.301 52.618 19.240 1.00 16.11 122 GLY A N 1
ATOM 783 C CA . GLY A 1 127 ? 27.189 53.152 20.008 1.00 16.52 122 GLY A CA 1
ATOM 784 C C . GLY A 1 127 ? 27.637 54.336 20.841 1.00 16.54 122 GLY A C 1
ATOM 785 O O . GLY A 1 127 ? 28.430 55.149 20.381 1.00 15.83 122 GLY A O 1
ATOM 786 N N . ILE A 1 128 ? 27.133 54.443 22.065 1.00 17.26 123 ILE A N 1
ATOM 787 C CA . ILE A 1 128 ? 27.246 55.732 22.762 1.00 17.85 123 ILE A CA 1
ATOM 788 C C . ILE A 1 128 ? 28.696 56.037 23.170 1.00 17.25 123 ILE A C 1
ATOM 789 O O . ILE A 1 128 ? 29.116 57.176 23.144 1.00 17.15 123 ILE A O 1
ATOM 794 N N . GLY A 1 129 ? 29.450 54.997 23.515 1.00 17.38 124 GLY A N 1
ATOM 795 C CA . GLY A 1 129 ? 30.861 55.127 23.899 1.00 16.19 124 GLY A CA 1
ATOM 796 C C . GLY A 1 129 ? 31.707 55.583 22.715 1.00 16.27 124 GLY A C 1
ATOM 797 O O . GLY A 1 129 ? 32.584 56.455 22.869 1.00 15.09 124 GLY A O 1
ATOM 798 N N . THR A 1 130 ? 31.439 55.021 21.534 1.00 15.83 125 THR A N 1
ATOM 799 C CA . THR A 1 130 ? 32.094 55.490 20.313 1.00 15.88 125 THR A CA 1
ATOM 800 C C . THR A 1 130 ? 31.723 56.942 19.993 1.00 15.77 125 THR A C 1
ATOM 801 O O . THR A 1 130 ? 32.580 57.759 19.597 1.00 15.72 125 THR A O 1
ATOM 805 N N . LEU A 1 131 ? 30.461 57.275 20.197 1.00 14.49 126 LEU A N 1
ATOM 806 C CA . LEU A 1 131 ? 30.014 58.599 19.880 1.00 15.32 126 LEU A CA 1
ATOM 807 C C . LEU A 1 131 ? 30.679 59.619 20.832 1.00 14.74 126 LEU A C 1
ATOM 808 O O . LEU A 1 131 ? 31.094 60.683 20.390 1.00 14.48 126 LEU A O 1
ATOM 813 N N . GLU A 1 132 ? 30.808 59.299 22.115 1.00 14.64 127 GLU A N 1
ATOM 814 C CA . GLU A 1 132 ? 31.470 60.273 22.983 1.00 15.45 127 GLU A CA 1
ATOM 815 C C . GLU A 1 132 ? 32.953 60.528 22.587 1.00 15.26 127 GLU A C 1
ATOM 816 O O . GLU A 1 132 ? 33.430 61.674 22.665 1.00 14.74 127 GLU A O 1
ATOM 822 N N . GLU A 1 133 ? 33.651 59.475 22.151 1.00 14.36 128 GLU A N 1
ATOM 823 C CA . GLU A 1 133 ? 35.044 59.605 21.670 1.00 14.87 128 GLU A CA 1
ATOM 824 C C . GLU A 1 133 ? 35.111 60.501 20.457 1.00 14.95 128 GLU A C 1
ATOM 825 O O . GLU A 1 133 ? 35.959 61.394 20.374 1.00 15.87 128 GLU A O 1
ATOM 831 N N . PHE A 1 134 ? 34.215 60.226 19.512 1.00 15.15 129 PHE A N 1
ATOM 832 C CA . PHE A 1 134 ? 34.091 60.951 18.246 1.00 15.49 129 PHE A CA 1
ATOM 833 C C . PHE A 1 134 ? 33.802 62.444 18.485 1.00 15.06 129 PHE A C 1
ATOM 834 O O . PHE A 1 134 ? 34.473 63.327 17.933 1.00 15.09 129 PHE A O 1
ATOM 842 N N . PHE A 1 135 ? 32.808 62.735 19.312 1.00 14.09 130 PHE A N 1
ATOM 843 C CA . PHE A 1 135 ? 32.462 64.138 19.527 1.00 14.70 130 PHE A CA 1
ATOM 844 C C . PHE A 1 135 ? 33.595 64.882 20.244 1.00 13.47 130 PHE A C 1
ATOM 845 O O . PHE A 1 135 ? 33.857 66.048 19.982 1.00 13.03 130 PHE A O 1
ATOM 853 N N . GLU A 1 136 ? 34.250 64.204 21.169 1.00 13.77 131 GLU A N 1
ATOM 854 C CA . GLU A 1 136 ? 35.399 64.785 21.856 1.00 13.86 131 GLU A CA 1
ATOM 855 C C . GLU A 1 136 ? 36.532 65.151 20.881 1.00 14.96 131 GLU A C 1
ATOM 856 O O . GLU A 1 136 ? 37.083 66.264 20.931 1.00 15.24 131 GLU A O 1
ATOM 862 N N . ALA A 1 137 ? 36.886 64.199 20.008 1.00 14.70 132 ALA A N 1
ATOM 863 C CA . ALA A 1 137 ? 37.959 64.406 18.998 1.00 15.07 132 ALA A CA 1
ATOM 864 C C . ALA A 1 137 ? 37.565 65.537 18.028 1.00 14.82 132 ALA A C 1
ATOM 865 O O . ALA A 1 137 ? 38.394 66.382 17.659 1.00 15.20 132 ALA A O 1
ATOM 867 N N . TRP A 1 138 ? 36.287 65.559 17.639 1.00 13.64 133 TRP A N 1
ATOM 868 C CA . TRP A 1 138 ? 35.778 66.554 16.708 1.00 14.74 133 TRP A CA 1
ATOM 869 C C . TRP A 1 138 ? 35.861 67.972 17.321 1.00 15.41 133 TRP A C 1
ATOM 870 O O . TRP A 1 138 ? 36.420 68.904 16.718 1.00 16.72 133 TRP A O 1
ATOM 881 N N . THR A 1 139 ? 35.284 68.142 18.509 1.00 14.92 134 THR A N 1
ATOM 882 C CA . THR A 1 139 ? 35.282 69.449 19.185 1.00 15.42 134 THR A CA 1
ATOM 883 C C . THR A 1 139 ? 36.713 69.960 19.399 1.00 16.23 134 THR A C 1
ATOM 884 O O . THR A 1 139 ? 37.023 71.145 19.174 1.00 16.90 134 THR A O 1
ATOM 888 N N . ALA A 1 140 ? 37.597 69.056 19.806 1.00 15.84 135 ALA A N 1
ATOM 889 C CA . ALA A 1 140 ? 39.002 69.423 20.038 1.00 16.44 135 ALA A CA 1
ATOM 890 C C . ALA A 1 140 ? 39.686 69.925 18.755 1.00 17.42 135 ALA A C 1
ATOM 891 O O . ALA A 1 140 ? 40.391 70.977 18.762 1.00 19.09 135 ALA A O 1
ATOM 893 N N . GLY A 1 141 ? 39.461 69.209 17.656 1.00 17.31 136 GLY A N 1
ATOM 894 C CA . GLY A 1 141 ? 40.008 69.597 16.359 1.00 18.26 136 GLY A CA 1
ATOM 895 C C . GLY A 1 141 ? 39.459 70.955 15.937 1.00 19.83 136 GLY A C 1
ATOM 896 O O . GLY A 1 141 ? 40.192 71.848 15.513 1.00 21.40 136 GLY A O 1
ATOM 897 N N . TYR A 1 142 ? 38.156 71.127 16.100 1.00 19.89 137 TYR A N 1
ATOM 898 C CA . TYR A 1 142 ? 37.485 72.321 15.642 1.00 20.90 137 TYR A CA 1
ATOM 899 C C . TYR A 1 142 ? 37.96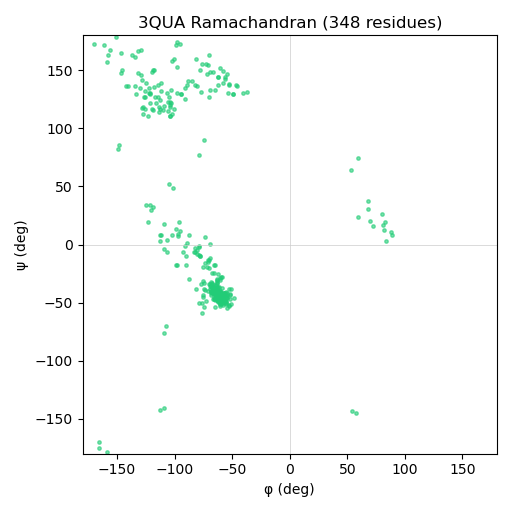8 73.556 16.423 1.00 21.57 137 TYR A C 1
ATOM 900 O O . TYR A 1 142 ? 38.078 74.646 15.863 1.00 21.53 137 TYR A O 1
ATOM 909 N N . LEU A 1 143 ? 38.225 73.376 17.716 1.00 21.25 138 LEU A N 1
ATOM 910 C CA . LEU A 1 143 ? 38.695 74.469 18.581 1.00 22.42 138 LEU A CA 1
ATOM 911 C C . LEU A 1 143 ? 40.195 74.765 18.425 1.00 23.84 138 LEU A C 1
ATOM 912 O O . LEU A 1 143 ? 40.726 75.691 19.054 1.00 23.57 138 LEU A O 1
ATOM 917 N N . GLY A 1 144 ? 40.864 73.984 17.569 1.00 24.59 139 GLY A N 1
ATOM 918 C CA . GLY A 1 144 ? 42.295 74.182 17.310 1.00 25.09 139 GLY A CA 1
ATOM 919 C C . GLY A 1 144 ? 43.193 73.566 18.370 1.00 24.93 139 GLY A C 1
ATOM 920 O O . GLY A 1 144 ? 44.357 73.910 18.433 1.00 25.60 139 GLY A O 1
ATOM 921 N N . MET A 1 145 ? 42.678 72.653 19.196 1.00 23.81 140 MET A N 1
ATOM 922 C CA A MET A 1 145 ? 43.509 72.042 20.243 0.50 24.23 140 MET A CA 1
ATOM 923 C CA B MET A 1 145 ? 43.477 72.009 20.257 0.50 24.03 140 MET A CA 1
ATOM 924 C C . MET A 1 145 ? 44.426 70.955 19.687 1.00 24.63 140 MET A C 1
ATOM 925 O O . MET A 1 145 ? 45.441 70.634 20.290 1.00 25.13 140 MET A O 1
ATOM 934 N N . HIS A 1 146 ? 44.064 70.395 18.535 1.00 24.46 141 HIS A N 1
ATOM 935 C CA . HIS A 1 146 ? 44.976 69.557 17.745 1.00 24.72 141 HIS A CA 1
ATOM 936 C C . HIS A 1 146 ? 44.611 69.808 16.298 1.00 25.88 141 HIS A C 1
ATOM 937 O O . HIS A 1 146 ? 43.557 70.395 16.024 1.00 25.43 141 HIS A O 1
ATOM 944 N N . ASP A 1 147 ? 45.486 69.404 15.380 1.00 27.28 142 ASP A N 1
ATOM 945 C CA . ASP A 1 147 ? 45.239 69.555 13.961 1.00 28.32 142 ASP A CA 1
ATOM 946 C C . ASP A 1 147 ? 45.282 68.180 13.273 1.00 26.73 142 ASP A C 1
ATOM 947 O O . ASP A 1 147 ? 45.683 68.089 12.145 1.00 26.65 142 ASP A O 1
ATOM 952 N N . LYS A 1 148 ? 44.839 67.132 13.953 1.00 24.50 143 LYS A N 1
ATOM 953 C CA . LYS A 1 148 ? 44.858 65.776 13.402 1.00 23.55 143 LYS A CA 1
ATOM 954 C C . LYS A 1 148 ? 43.563 65.493 12.617 1.00 22.73 143 LYS A C 1
ATOM 955 O O . LYS A 1 148 ? 42.500 65.931 13.028 1.00 22.78 143 LYS A O 1
ATOM 961 N N . PRO A 1 149 ? 43.659 64.793 11.466 1.00 22.09 144 PRO A N 1
ATOM 962 C CA . PRO A 1 149 ? 42.469 64.444 10.665 1.00 21.24 144 PRO A CA 1
ATOM 963 C C . PRO A 1 149 ? 41.457 63.627 11.474 1.00 19.72 144 PRO A C 1
ATOM 964 O O . PRO A 1 149 ? 41.862 62.762 12.241 1.00 18.31 144 PRO A O 1
ATOM 968 N N . LEU A 1 150 ? 40.161 63.916 11.308 1.00 19.32 145 LEU A N 1
ATOM 969 C CA . LEU A 1 150 ? 39.084 63.086 11.876 1.00 17.19 145 LEU A CA 1
ATOM 970 C C . LEU A 1 150 ? 38.214 62.538 10.744 1.00 17.24 145 LEU A C 1
ATOM 971 O O . LEU A 1 150 ? 37.584 63.312 10.017 1.00 16.28 145 LEU A O 1
ATOM 976 N N . ILE A 1 151 ? 38.211 61.206 10.589 1.00 16.24 146 ILE A N 1
ATOM 977 C CA . ILE A 1 151 ? 37.501 60.545 9.504 1.00 16.60 146 ILE A CA 1
ATOM 978 C C . ILE A 1 151 ? 36.339 59.772 10.104 1.00 16.63 146 ILE A C 1
ATOM 979 O O . ILE A 1 151 ? 36.507 59.026 11.098 1.00 15.56 146 ILE A O 1
ATOM 984 N N . LEU A 1 152 ? 35.162 59.936 9.511 1.00 16.79 147 LEU A N 1
ATOM 985 C CA . LEU A 1 152 ? 34.053 59.050 9.832 1.00 17.37 147 LEU A CA 1
ATOM 986 C C . LEU A 1 152 ? 33.911 58.066 8.655 1.00 18.09 147 LEU A C 1
ATOM 987 O O . LEU A 1 152 ? 33.660 58.475 7.524 1.00 19.14 147 LEU A O 1
ATOM 992 N N . LEU A 1 153 ? 34.075 56.777 8.925 1.00 17.29 148 LEU A N 1
ATOM 993 C CA . LEU A 1 153 ? 34.086 55.774 7.859 1.00 17.46 148 LEU A CA 1
ATOM 994 C C . LEU A 1 153 ? 32.854 54.879 7.999 1.00 17.22 148 LEU A C 1
ATOM 995 O O . LEU A 1 153 ? 32.710 54.154 8.984 1.00 16.61 148 LEU A O 1
ATOM 1000 N N . ASP A 1 154 ? 31.977 54.920 6.998 1.00 18.71 149 ASP A N 1
ATOM 1001 C CA . ASP A 1 154 ? 30.654 54.323 7.126 1.00 19.60 149 ASP A CA 1
ATOM 1002 C C . ASP A 1 154 ? 30.133 53.797 5.782 1.00 20.53 149 ASP A C 1
ATOM 1003 O O . ASP A 1 154 ? 29.392 54.495 5.096 1.00 22.10 149 ASP A O 1
ATOM 1008 N N . PRO A 1 155 ? 30.552 52.582 5.376 1.00 21.14 150 PRO A N 1
ATOM 1009 C CA . PRO A 1 155 ? 30.041 51.994 4.125 1.00 21.99 150 PRO A CA 1
ATOM 1010 C C . PRO A 1 155 ? 28.597 51.475 4.140 1.00 22.75 150 PRO A C 1
ATOM 1011 O O . PRO A 1 155 ? 28.039 51.205 3.074 1.00 24.36 150 PRO A O 1
ATOM 1015 N N . PHE A 1 156 ? 27.993 51.270 5.305 1.00 21.83 151 PHE A N 1
ATOM 1016 C CA . PHE A 1 156 ? 26.655 50.671 5.310 1.00 21.89 151 PHE A CA 1
ATOM 1017 C C . PHE A 1 156 ? 25.555 51.530 5.946 1.00 22.01 151 PHE A C 1
ATOM 1018 O O . PHE A 1 156 ? 24.586 51.014 6.493 1.00 22.93 151 PHE A O 1
ATOM 1026 N N . GLY A 1 157 ? 25.709 52.846 5.861 1.00 21.96 152 GLY A N 1
ATOM 1027 C CA . GLY A 1 157 ? 24.659 53.788 6.234 1.00 21.38 152 GLY A CA 1
ATOM 1028 C C . GLY A 1 157 ? 24.308 53.917 7.712 1.00 20.50 152 GLY A C 1
ATOM 1029 O O . GLY A 1 157 ? 23.217 54.404 8.052 1.00 18.79 152 GLY A O 1
ATOM 1030 N N . HIS A 1 158 ? 25.233 53.489 8.574 1.00 19.13 153 HIS A N 1
ATOM 1031 C CA . HIS A 1 158 ? 25.053 53.486 10.026 1.00 19.04 153 HIS A CA 1
ATOM 1032 C C . HIS A 1 158 ? 24.758 54.873 10.609 1.00 18.84 153 HIS A C 1
ATOM 1033 O O . HIS A 1 158 ? 23.868 55.023 11.437 1.00 19.29 153 HIS A O 1
ATOM 1040 N N . TYR A 1 159 ? 25.531 55.864 10.185 1.00 18.94 154 TYR A N 1
ATOM 1041 C CA . TYR A 1 159 ? 25.427 57.216 10.698 1.00 17.80 154 TYR A CA 1
ATOM 1042 C C . TYR A 1 159 ? 24.612 58.158 9.781 1.00 18.88 154 TYR A C 1
ATOM 1043 O O . TYR A 1 159 ? 24.619 59.383 9.995 1.00 18.08 154 TYR A O 1
ATOM 1052 N N . ASP A 1 160 ? 23.876 57.614 8.795 1.00 19.26 155 ASP A N 1
ATOM 1053 C CA . ASP A 1 160 ? 23.074 58.486 7.865 1.00 19.36 155 ASP A CA 1
ATOM 1054 C C . ASP A 1 160 ? 22.164 59.449 8.640 1.00 18.81 155 ASP A C 1
ATOM 1055 O O . ASP A 1 160 ? 22.185 60.669 8.414 1.00 18.08 155 ASP A O 1
ATOM 1060 N N . GLY A 1 161 ? 21.377 58.898 9.560 1.00 17.71 156 GLY A N 1
ATOM 1061 C CA . GLY A 1 161 ? 20.431 59.711 10.336 1.00 17.96 156 GLY A CA 1
ATOM 1062 C C . GLY A 1 161 ? 21.121 60.742 11.217 1.00 18.16 156 GLY A C 1
ATOM 1063 O O . GLY A 1 161 ? 20.670 61.890 11.306 1.00 18.37 156 GLY A O 1
ATOM 1064 N N . LEU A 1 162 ? 22.230 60.350 11.858 1.00 16.86 157 LEU A N 1
ATOM 1065 C CA . LEU A 1 162 ? 23.024 61.291 12.634 1.00 16.22 157 LEU A CA 1
ATOM 1066 C C . LEU A 1 162 ? 23.501 62.474 11.765 1.00 17.11 157 LEU A C 1
ATOM 1067 O O . LEU A 1 162 ? 23.320 63.634 12.148 1.00 16.89 157 LEU A O 1
ATOM 1072 N N . LEU A 1 163 ? 24.100 62.187 10.607 1.00 16.75 158 LEU A N 1
ATOM 1073 C CA . LEU A 1 163 ? 24.636 63.260 9.755 1.00 17.83 158 LEU A CA 1
ATOM 1074 C C . LEU A 1 163 ? 23.572 64.197 9.207 1.00 18.15 158 LEU A C 1
ATOM 1075 O O . LEU A 1 163 ? 23.786 65.408 9.174 1.00 19.39 158 LEU A O 1
ATOM 1080 N N . THR A 1 164 ? 22.447 63.648 8.762 1.00 18.59 159 THR A N 1
ATOM 1081 C CA . THR A 1 164 ? 21.308 64.481 8.334 1.00 20.05 159 THR A CA 1
ATOM 1082 C C . THR A 1 164 ? 20.920 65.436 9.470 1.00 19.81 159 THR A C 1
ATOM 1083 O O . THR A 1 164 ? 20.723 66.641 9.256 1.00 20.00 159 THR A O 1
ATOM 1087 N N . TRP A 1 165 ? 20.841 64.884 10.675 1.00 18.90 160 TRP A N 1
ATOM 1088 C CA . TRP A 1 165 ? 20.483 65.665 11.849 1.00 18.69 160 TRP A CA 1
ATOM 1089 C C . TRP A 1 165 ? 21.550 66.727 12.207 1.00 18.56 160 TRP A C 1
ATOM 1090 O O . TRP A 1 165 ? 21.204 67.888 12.423 1.00 18.77 160 TRP A O 1
ATOM 1101 N N . LEU A 1 166 ? 22.826 66.350 12.231 1.00 18.34 161 LEU A N 1
ATOM 1102 C CA . LEU A 1 166 ? 23.922 67.340 12.431 1.00 18.85 161 LEU A CA 1
ATOM 1103 C C . LEU A 1 166 ? 23.901 68.500 11.398 1.00 19.89 161 LEU A C 1
ATOM 1104 O O . LEU A 1 166 ? 24.106 69.679 11.753 1.00 19.60 161 LEU A O 1
ATOM 1109 N N . ARG A 1 167 ? 23.625 68.165 10.137 1.00 20.81 162 ARG A N 1
ATOM 1110 C CA . ARG A 1 167 ? 23.540 69.182 9.074 1.00 22.16 162 ARG A CA 1
ATOM 1111 C C . ARG A 1 167 ? 22.418 70.174 9.271 1.00 21.88 162 ARG A C 1
ATOM 1112 O O . ARG A 1 167 ? 22.555 71.344 8.894 1.00 23.22 162 ARG A O 1
ATOM 1120 N N . GLY A 1 168 ? 21.299 69.708 9.820 1.00 21.44 163 GLY A N 1
ATOM 1121 C CA . GLY A 1 168 ? 20.179 70.599 10.158 1.00 22.06 163 GLY A CA 1
ATOM 1122 C C . GLY A 1 168 ? 20.535 71.591 11.262 1.00 21.97 163 GLY A C 1
ATOM 1123 O O . GLY A 1 168 ? 19.854 72.589 11.450 1.00 22.19 163 GLY A O 1
ATOM 1124 N N . LEU A 1 169 ? 21.600 71.313 12.008 1.00 21.64 164 LEU A N 1
ATOM 1125 C CA . LEU A 1 169 ? 22.105 72.260 13.023 1.00 21.90 164 LEU A CA 1
ATOM 1126 C C . LEU A 1 169 ? 22.928 73.439 12.457 1.00 22.54 164 LEU A C 1
ATOM 1127 O O . LEU A 1 169 ? 23.261 74.366 13.193 1.00 23.04 164 LEU A O 1
ATOM 1132 N N . VAL A 1 170 ? 23.282 73.388 11.176 1.00 23.36 165 VAL A N 1
ATOM 1133 C CA . VAL A 1 170 ? 24.065 74.469 10.570 1.00 23.82 165 VAL A CA 1
ATOM 1134 C C . VAL A 1 170 ? 23.232 75.752 10.294 1.00 25.29 165 VAL A C 1
ATOM 1135 O O . VAL A 1 170 ? 23.608 76.824 10.767 1.00 25.03 165 VAL A O 1
ATOM 1139 N N . PRO A 1 171 ? 22.097 75.642 9.563 1.00 25.92 166 PRO A N 1
ATOM 1140 C CA . PRO A 1 171 ? 21.327 76.869 9.327 1.00 27.33 166 PRO A CA 1
ATOM 1141 C C . PRO A 1 171 ? 20.871 77.524 10.615 1.00 27.14 166 PRO A C 1
ATOM 1142 O O . PRO A 1 171 ? 20.675 78.723 10.633 1.00 27.98 166 PRO A O 1
ATOM 1146 N N . THR A 1 172 ? 20.682 76.746 11.685 1.00 26.43 167 THR A N 1
ATOM 1147 C CA . THR A 1 172 ? 20.247 77.337 12.952 1.00 26.62 167 THR A CA 1
ATOM 1148 C C . THR A 1 172 ? 21.417 77.776 13.845 1.00 26.21 167 THR A C 1
ATOM 1149 O O . THR A 1 172 ? 21.202 78.278 14.947 1.00 25.74 167 THR A O 1
ATOM 1153 N N . GLY A 1 173 ? 22.647 77.594 13.365 1.00 25.39 168 GLY A N 1
ATOM 1154 C CA . GLY A 1 173 ? 23.832 78.195 14.012 1.00 25.08 168 GLY A CA 1
ATOM 1155 C C . GLY A 1 173 ? 24.416 77.425 15.196 1.00 24.44 168 GLY A C 1
ATOM 1156 O O . GLY A 1 173 ? 25.358 77.904 15.843 1.00 25.71 168 GLY A O 1
ATOM 1157 N N . TYR A 1 174 ? 23.864 76.252 15.513 1.00 22.39 169 TYR A N 1
ATOM 1158 C CA . TYR A 1 174 ? 24.403 75.439 16.602 1.00 20.66 169 TYR A CA 1
ATOM 1159 C C . TYR A 1 174 ? 25.681 74.760 16.191 1.00 20.18 169 TYR A C 1
ATOM 1160 O O . TYR A 1 174 ? 26.541 74.520 17.022 1.00 19.69 169 TYR A O 1
ATOM 1169 N N . VAL A 1 175 ? 25.797 74.424 14.906 1.00 20.64 170 VAL A N 1
ATOM 1170 C CA . VAL A 1 175 ? 27.051 73.878 14.372 1.00 20.72 170 VAL A CA 1
ATOM 1171 C C . VAL A 1 175 ? 27.494 74.701 13.146 1.00 22.57 170 VAL A C 1
ATOM 1172 O O . VAL A 1 175 ? 26.704 74.896 12.196 1.00 22.94 170 VAL A O 1
ATOM 1176 N N . SER A 1 176 ? 28.734 75.183 13.152 1.00 23.46 171 SER A N 1
ATOM 1177 C CA . SER A 1 176 ? 29.211 75.973 12.013 1.00 25.81 171 SER A CA 1
ATOM 1178 C C . SER A 1 176 ? 29.481 75.112 10.764 1.00 26.59 171 SER A C 1
ATOM 1179 O O . SER A 1 176 ? 29.754 73.903 10.856 1.00 25.42 171 SER A O 1
ATOM 1182 N N . GLN A 1 177 ? 29.416 75.740 9.598 1.00 28.42 172 GLN A N 1
ATOM 1183 C CA . GLN A 1 177 ? 29.805 75.077 8.360 1.00 30.04 172 GLN A CA 1
ATOM 1184 C C . GLN A 1 177 ? 31.243 74.598 8.494 1.00 29.75 172 GLN A C 1
ATOM 1185 O O . GLN A 1 177 ? 31.569 73.470 8.085 1.00 29.35 172 GLN A O 1
ATOM 1191 N N . ARG A 1 178 ? 32.092 75.437 9.086 1.00 30.80 173 ARG A N 1
ATOM 1192 C CA . ARG A 1 178 ? 33.491 75.087 9.277 1.00 32.47 173 ARG A CA 1
ATOM 1193 C C . ARG A 1 178 ? 33.639 73.782 10.098 1.00 31.33 173 ARG A C 1
ATOM 1194 O O . ARG A 1 178 ? 34.390 72.891 9.694 1.00 31.56 173 ARG A O 1
ATOM 1202 N N . ALA A 1 179 ? 32.906 73.657 11.210 1.00 30.82 174 ALA A N 1
ATOM 1203 C CA . ALA A 1 179 ? 32.850 72.375 11.968 1.00 30.10 174 ALA A CA 1
ATOM 1204 C C . ALA A 1 179 ? 32.420 71.189 11.117 1.00 30.33 174 ALA A C 1
ATOM 1205 O O . ALA A 1 179 ? 33.119 70.180 11.102 1.00 30.34 174 ALA A O 1
ATOM 1207 N N . MET A 1 180 ? 31.308 71.300 10.388 1.00 31.23 175 MET A N 1
ATOM 1208 C CA . MET A 1 180 ? 30.914 70.227 9.445 1.00 32.65 175 MET A CA 1
ATOM 1209 C C . MET A 1 180 ? 32.015 69.858 8.437 1.00 34.36 175 MET A C 1
ATOM 1210 O O . MET A 1 180 ? 32.287 68.684 8.203 1.00 33.98 175 MET A O 1
ATOM 1215 N N . ASP A 1 181 ? 32.640 70.877 7.852 1.00 36.93 176 ASP A N 1
ATOM 1216 C CA . ASP A 1 181 ? 33.653 70.704 6.799 1.00 39.23 176 ASP A CA 1
ATOM 1217 C C . ASP A 1 181 ? 34.969 70.097 7.314 1.00 38.80 176 ASP A C 1
ATOM 1218 O O . ASP A 1 181 ? 35.759 69.555 6.545 1.00 40.23 176 ASP A O 1
ATOM 1223 N N . SER A 1 182 ? 35.213 70.188 8.604 1.00 37.99 177 SER A N 1
ATOM 1224 C CA . SER A 1 182 ? 36.443 69.633 9.136 1.00 37.48 177 SER A CA 1
ATOM 1225 C C . SER A 1 182 ? 36.295 68.135 9.510 1.00 36.27 177 SER A C 1
ATOM 1226 O O . SER A 1 182 ? 37.169 67.538 10.152 1.00 37.36 177 SER A O 1
ATOM 1229 N N . LEU A 1 183 ? 35.170 67.541 9.143 1.00 34.26 178 LEU A N 1
ATOM 1230 C CA . LEU A 1 183 ? 34.922 66.138 9.390 1.00 31.76 178 LEU A CA 1
ATOM 1231 C C . LEU A 1 183 ? 35.064 65.497 8.027 1.00 31.06 178 LEU A C 1
ATOM 1232 O O . LEU A 1 183 ? 34.512 66.005 7.049 1.00 31.74 178 LEU A O 1
ATOM 1237 N N . VAL A 1 184 ? 35.846 64.430 7.915 1.00 28.15 179 VAL A N 1
ATOM 1238 C CA . VAL A 1 184 ? 35.930 63.762 6.623 1.00 27.31 179 VAL A CA 1
ATOM 1239 C C . VAL A 1 184 ? 35.031 62.517 6.658 1.00 26.45 179 VAL A C 1
ATOM 1240 O O . VAL A 1 184 ? 35.237 61.625 7.480 1.00 26.51 179 VAL A O 1
ATOM 1244 N N . VAL A 1 185 ? 34.001 62.502 5.821 1.00 25.50 180 VAL A N 1
ATOM 1245 C CA . VAL A 1 185 ? 33.039 61.405 5.777 1.00 24.72 180 VAL A CA 1
ATOM 1246 C C . VAL A 1 185 ? 33.227 60.610 4.491 1.00 24.63 180 VAL A C 1
ATOM 1247 O O . VAL A 1 185 ? 33.071 61.152 3.403 1.00 25.99 180 VAL A O 1
ATOM 1251 N N . VAL A 1 186 ? 33.557 59.329 4.614 1.00 23.40 181 VAL A N 1
ATOM 1252 C CA . VAL A 1 186 ? 33.788 58.470 3.451 1.00 23.42 181 VAL A CA 1
ATOM 1253 C C . VAL A 1 186 ? 33.133 57.098 3.646 1.00 23.60 181 VAL A C 1
ATOM 1254 O O . VAL A 1 186 ? 32.778 56.709 4.778 1.00 22.39 181 VAL A O 1
ATOM 1258 N N . ASP A 1 187 ? 32.978 56.370 2.539 1.00 23.87 182 ASP A N 1
ATOM 1259 C CA . ASP A 1 187 ? 32.294 55.098 2.565 1.00 24.32 182 ASP A CA 1
ATOM 1260 C C . ASP A 1 187 ? 33.224 53.907 2.270 1.00 24.34 182 ASP A C 1
ATOM 1261 O O . ASP A 1 187 ? 32.758 52.782 2.119 1.00 24.40 182 ASP A O 1
ATOM 1266 N N . ASN A 1 188 ? 34.533 54.146 2.197 1.00 23.71 183 ASN A N 1
ATOM 1267 C CA . ASN A 1 188 ? 35.470 53.067 1.879 1.00 23.41 183 ASN A CA 1
ATOM 1268 C C . ASN A 1 188 ? 36.794 53.243 2.596 1.00 23.18 183 ASN A C 1
ATOM 1269 O O . ASN A 1 188 ? 37.235 54.377 2.825 1.00 22.97 183 ASN A O 1
ATOM 1274 N N . VAL A 1 189 ? 37.423 52.118 2.936 1.00 22.63 184 VAL A N 1
ATOM 1275 C CA . VAL A 1 189 ? 38.652 52.093 3.685 1.00 22.43 184 VAL A CA 1
ATOM 1276 C C . VAL A 1 189 ? 39.760 52.881 2.971 1.00 23.62 184 VAL A C 1
ATOM 1277 O O . VAL A 1 189 ? 40.471 53.658 3.625 1.00 23.65 184 VAL A O 1
ATOM 1281 N N . GLU A 1 190 ? 39.908 52.706 1.655 1.00 23.82 185 GLU A N 1
ATOM 1282 C CA . GLU A 1 190 ? 41.032 53.345 0.945 1.00 24.38 185 GLU A CA 1
ATOM 1283 C C . GLU A 1 190 ? 40.974 54.880 1.061 1.00 24.53 185 GLU A C 1
ATOM 1284 O O . GLU A 1 190 ? 42.006 55.513 1.312 1.00 24.65 185 GLU A O 1
ATOM 1286 N N . ALA A 1 191 ? 39.778 55.465 0.926 1.00 23.98 186 ALA A N 1
ATOM 1287 C CA . ALA A 1 191 ? 39.619 56.920 1.096 1.00 24.34 186 ALA A CA 1
ATOM 1288 C C . ALA A 1 191 ? 39.859 57.378 2.542 1.00 23.46 186 ALA A C 1
ATOM 1289 O O . ALA A 1 191 ? 40.392 58.471 2.779 1.00 23.68 186 ALA A O 1
ATOM 1291 N N . ALA A 1 192 ? 39.488 56.537 3.508 1.00 22.65 187 ALA A N 1
ATOM 1292 C CA . ALA A 1 192 ? 39.734 56.825 4.908 1.00 21.67 187 ALA A CA 1
ATOM 1293 C C . ALA A 1 192 ? 41.249 56.937 5.200 1.00 22.36 187 ALA A C 1
ATOM 1294 O O . ALA A 1 192 ? 41.711 57.894 5.832 1.00 21.93 187 ALA A O 1
ATOM 1296 N N . LEU A 1 193 ? 42.015 55.964 4.728 1.00 23.17 188 LEU A N 1
ATOM 1297 C CA . LEU A 1 193 ? 43.459 55.965 4.935 1.00 24.37 188 LEU A CA 1
ATOM 1298 C C . LEU A 1 193 ? 44.198 57.073 4.140 1.00 24.92 188 LEU A C 1
ATOM 1299 O O . LEU A 1 193 ? 45.169 57.644 4.662 1.00 24.63 188 LEU A O 1
ATOM 1304 N N . GLU A 1 194 ? 43.742 57.402 2.924 1.00 25.18 189 GLU A N 1
ATOM 1305 C CA A GLU A 1 194 ? 44.363 58.519 2.200 0.50 26.52 189 GLU A CA 1
ATOM 1306 C CA B GLU A 1 194 ? 44.303 58.536 2.158 0.50 26.64 189 GLU A CA 1
ATOM 1307 C C . GLU A 1 194 ? 44.201 59.791 3.018 1.00 25.94 189 GLU A C 1
ATOM 1308 O O . GLU A 1 194 ? 45.140 60.568 3.118 1.00 26.03 189 GLU A O 1
ATOM 1319 N N . ALA A 1 195 ? 43.019 59.977 3.625 1.00 24.97 190 ALA A N 1
ATOM 1320 C CA . ALA A 1 195 ? 42.731 61.186 4.420 1.00 25.18 190 ALA A CA 1
ATOM 1321 C C . ALA A 1 195 ? 43.493 61.193 5.752 1.00 24.94 190 ALA A C 1
ATOM 1322 O O . ALA A 1 195 ? 43.647 62.249 6.365 1.00 25.53 190 ALA A O 1
ATOM 1324 N N . CYS A 1 196 ? 43.962 60.021 6.191 1.00 24.40 191 CYS A N 1
ATOM 1325 C CA . CYS A 1 196 ? 44.801 59.923 7.399 1.00 24.42 191 CYS A CA 1
ATOM 1326 C C . CYS A 1 196 ? 46.308 60.050 7.141 1.00 26.10 191 CYS A C 1
ATOM 1327 O O . CYS A 1 196 ? 47.045 60.295 8.080 1.00 25.77 191 CYS A O 1
ATOM 1330 N N . ALA A 1 197 ? 46.755 59.879 5.889 1.00 27.36 192 ALA A N 1
ATOM 1331 C CA . ALA A 1 197 ? 48.181 59.771 5.568 1.00 29.35 192 ALA A CA 1
ATOM 1332 C C . ALA A 1 197 ? 48.970 61.013 5.951 1.00 30.76 192 ALA A C 1
ATOM 1333 O O . ALA A 1 197 ? 48.417 62.114 5.934 1.00 30.11 192 ALA A O 1
ATOM 1335 N N . PRO A 1 198 ? 50.277 60.848 6.257 1.00 32.83 193 PRO A N 1
ATOM 1336 C CA . PRO A 1 198 ? 51.106 62.021 6.513 1.00 35.31 193 PRO A CA 1
ATOM 1337 C C . PRO A 1 198 ? 51.222 62.844 5.241 1.00 38.39 193 PRO A C 1
ATOM 1338 O O . PRO A 1 198 ? 51.458 62.275 4.168 1.00 38.70 193 PRO A O 1
ATOM 1342 N N . GLU A 1 199 ? 51.017 64.160 5.361 1.00 40.90 194 GLU A N 1
ATOM 1343 C CA . GLU A 1 199 ? 51.205 65.087 4.234 1.00 44.07 194 GLU A CA 1
ATOM 1344 C C . GLU A 1 199 ? 52.686 65.106 3.859 1.00 46.36 194 GLU A C 1
ATOM 1345 O O . GLU A 1 199 ? 53.439 65.964 4.310 1.00 47.83 194 GLU A O 1
ATOM 1348 N N . ARG B 1 21 ? 27.827 69.716 51.130 1.00 43.33 16 ARG B N 1
ATOM 1349 C CA . ARG B 1 21 ? 27.607 70.972 50.342 1.00 42.24 16 ARG B CA 1
ATOM 1350 C C . ARG B 1 21 ? 26.244 70.933 49.638 1.00 40.43 16 ARG B C 1
ATOM 1351 O O . ARG B 1 21 ? 25.665 69.856 49.442 1.00 41.20 16 ARG B O 1
ATOM 1359 N N . GLN B 1 22 ? 25.757 72.117 49.265 1.00 37.02 17 GLN B N 1
ATOM 1360 C CA . GLN B 1 22 ? 24.520 72.304 48.509 1.00 33.43 17 GLN B CA 1
ATOM 1361 C C . GLN B 1 22 ? 24.353 71.374 47.283 1.00 30.00 17 GLN B C 1
ATOM 1362 O O . GLN B 1 22 ? 25.294 71.164 46.512 1.00 27.98 17 GLN B O 1
ATOM 1368 N N . TRP B 1 23 ? 23.151 70.835 47.097 1.00 26.71 18 TRP B N 1
ATOM 1369 C CA . TRP B 1 23 ? 22.816 70.114 45.863 1.00 23.39 18 TRP B CA 1
ATOM 1370 C C . TRP B 1 23 ? 23.194 70.934 44.603 1.00 21.60 18 TRP B C 1
ATOM 1371 O O . TRP B 1 23 ? 22.835 72.112 44.499 1.00 20.75 18 TRP B O 1
ATOM 1382 N N . ALA B 1 24 ? 23.911 70.310 43.667 1.00 19.87 19 ALA B N 1
ATOM 1383 C CA . ALA B 1 24 ? 24.467 71.008 42.480 1.00 19.05 19 ALA B CA 1
ATOM 1384 C C . ALA B 1 24 ? 23.962 70.387 41.182 1.00 17.90 19 ALA B C 1
ATOM 1385 O O . ALA B 1 24 ? 23.991 69.177 41.008 1.00 17.23 19 ALA B O 1
ATOM 1387 N N . VAL B 1 25 ? 23.462 71.213 40.287 1.00 17.26 20 VAL B N 1
ATOM 1388 C CA . VAL B 1 25 ? 23.012 70.719 39.000 1.00 16.83 20 VAL B CA 1
ATOM 1389 C C . VAL B 1 25 ? 23.915 71.307 37.898 1.00 16.72 20 VAL B C 1
ATOM 1390 O O . VAL B 1 25 ? 24.110 72.519 37.823 1.00 16.01 20 VAL B O 1
ATOM 1394 N N . CYS B 1 26 ? 24.469 70.433 37.058 1.00 16.42 21 CYS B N 1
ATOM 1395 C CA . CYS B 1 26 ? 25.327 70.840 35.936 1.00 16.20 21 CYS B CA 1
ATOM 1396 C C . CYS B 1 26 ? 24.463 71.028 34.704 1.00 16.68 21 CYS B C 1
ATOM 1397 O O . CYS B 1 26 ? 23.609 70.198 34.409 1.00 17.39 21 CYS B O 1
ATOM 1400 N N . VAL B 1 27 ? 24.673 72.115 33.967 1.00 16.59 22 VAL B N 1
ATOM 1401 C CA . VAL B 1 27 ? 23.869 72.365 32.794 1.00 15.49 22 VAL B CA 1
ATOM 1402 C C . VAL B 1 27 ? 24.797 72.492 31.602 1.00 16.52 22 VAL B C 1
ATOM 1403 O O . VAL B 1 27 ? 25.587 73.461 31.518 1.00 17.09 22 VAL B O 1
ATOM 1407 N N . TYR B 1 28 ? 24.744 71.501 30.708 1.00 14.95 23 TYR B N 1
ATOM 1408 C CA . TYR B 1 28 ? 25.472 71.569 29.449 1.00 15.03 23 TYR B CA 1
ATOM 1409 C C . TYR B 1 28 ? 24.581 72.244 28.411 1.00 15.05 23 TYR B C 1
ATOM 1410 O O . TYR B 1 28 ? 23.411 71.930 28.327 1.00 14.04 23 TYR B O 1
ATOM 1419 N N . CYS B 1 29 ? 25.122 73.156 27.602 1.00 14.93 24 CYS B N 1
ATOM 1420 C CA . CYS B 1 29 ? 24.235 73.894 26.689 1.00 16.66 24 CYS B CA 1
ATOM 1421 C C . CYS B 1 29 ? 25.019 74.697 25.677 1.00 16.63 24 CYS B C 1
ATOM 1422 O O . CYS B 1 29 ? 26.248 74.801 25.793 1.00 16.64 24 CYS B O 1
ATOM 1425 N N . ALA B 1 30 ? 24.303 75.284 24.714 1.00 16.56 25 ALA B N 1
ATOM 1426 C CA . ALA B 1 30 ? 24.917 75.930 23.555 1.00 16.99 25 ALA B CA 1
ATOM 1427 C C . ALA B 1 30 ? 25.911 77.019 23.915 1.00 17.88 25 ALA B C 1
ATOM 1428 O O . ALA B 1 30 ? 25.706 77.746 24.885 1.00 16.12 25 ALA B O 1
ATOM 1430 N N . SER B 1 31 ? 26.984 77.130 23.120 1.00 18.27 26 SER B N 1
ATOM 1431 C CA . SER B 1 31 ? 27.910 78.248 23.269 1.00 19.99 26 SER B CA 1
ATOM 1432 C C . SER B 1 31 ? 27.886 79.209 22.062 1.00 21.00 26 SER B C 1
ATOM 1433 O O . SER B 1 31 ? 28.613 80.206 22.044 1.00 21.72 26 SER B O 1
ATOM 1436 N N . GLY B 1 32 ? 27.009 78.956 21.086 1.00 20.94 27 GLY B N 1
ATOM 1437 C CA . GLY B 1 32 ? 27.002 79.783 19.886 1.00 21.26 27 GLY B CA 1
ATOM 1438 C C . GLY B 1 32 ? 25.804 80.711 19.733 1.00 21.60 27 GLY B C 1
ATOM 1439 O O . GLY B 1 32 ? 25.924 81.918 19.973 1.00 21.56 27 GLY B O 1
ATOM 1440 N N . PRO B 1 33 ? 24.634 80.151 19.349 1.00 21.06 28 PRO B N 1
ATOM 1441 C CA . PRO B 1 33 ? 23.499 80.978 18.905 1.00 21.24 28 PRO B CA 1
ATOM 1442 C C . PRO B 1 33 ? 22.815 81.807 19.985 1.00 20.81 28 PRO B C 1
ATOM 1443 O O . PRO B 1 33 ? 22.991 81.569 21.181 1.00 20.30 28 PRO B O 1
ATOM 1447 N N . THR B 1 34 ? 22.053 82.798 19.545 1.00 21.64 29 THR B N 1
ATOM 1448 C CA . THR B 1 34 ? 21.421 83.743 20.449 1.00 22.10 29 THR B CA 1
ATOM 1449 C C . THR B 1 34 ? 19.894 83.786 20.272 1.00 23.15 29 THR B C 1
ATOM 1450 O O . THR B 1 34 ? 19.263 84.752 20.703 1.00 23.76 29 THR B O 1
ATOM 1454 N N . HIS B 1 35 ? 19.311 82.737 19.669 1.00 22.61 30 HIS B N 1
ATOM 1455 C CA . HIS B 1 35 ? 17.863 82.645 19.478 1.00 23.89 30 HIS B CA 1
ATOM 1456 C C . HIS B 1 35 ? 17.117 82.944 20.780 1.00 23.91 30 HIS B C 1
ATOM 1457 O O . HIS B 1 35 ? 17.444 82.352 21.813 1.00 22.71 30 HIS B O 1
ATOM 1464 N N . PRO B 1 36 ? 16.113 83.849 20.735 1.00 25.68 31 PRO B N 1
ATOM 1465 C CA . PRO B 1 36 ? 15.355 84.138 21.964 1.00 26.33 31 PRO B CA 1
ATOM 1466 C C . PRO B 1 36 ? 14.826 82.871 22.653 1.00 25.90 31 PRO B C 1
ATOM 1467 O O . PRO B 1 36 ? 14.947 82.754 23.860 1.00 25.89 31 PRO B O 1
ATOM 1471 N N . GLU B 1 37 ? 14.298 81.919 21.890 1.00 25.90 32 GLU B N 1
ATOM 1472 C CA . GLU B 1 37 ? 13.769 80.691 22.463 1.00 25.89 32 GLU B CA 1
ATOM 1473 C C . GLU B 1 37 ? 14.856 79.929 23.253 1.00 23.76 32 GLU B C 1
ATOM 1474 O O . GLU B 1 37 ? 14.566 79.325 24.291 1.00 22.95 32 GLU B O 1
ATOM 1480 N N . LEU B 1 38 ? 16.095 79.948 22.761 1.00 21.67 33 LEU B N 1
ATOM 1481 C CA . LEU B 1 38 ? 17.182 79.237 23.435 1.00 20.40 33 LEU B CA 1
ATOM 1482 C C . LEU B 1 38 ? 17.582 79.972 24.724 1.00 19.81 33 LEU B C 1
ATOM 1483 O O . LEU B 1 38 ? 17.704 79.364 25.791 1.00 19.29 33 LEU B O 1
ATOM 1488 N N . LEU B 1 39 ? 17.779 81.277 24.602 1.00 19.52 34 LEU B N 1
ATOM 1489 C CA . LEU B 1 39 ? 18.246 82.094 25.719 1.00 19.56 34 LEU B CA 1
ATOM 1490 C C . LEU B 1 39 ? 17.193 82.125 26.845 1.00 20.32 34 LEU B C 1
ATOM 1491 O O . LEU B 1 39 ? 17.549 82.027 28.024 1.00 19.69 34 LEU B O 1
ATOM 1496 N N . GLU B 1 40 ? 15.909 82.222 26.463 1.00 20.56 35 GLU B N 1
ATOM 1497 C CA . GLU B 1 40 ? 14.818 82.223 27.439 1.00 21.34 35 GLU B CA 1
ATOM 1498 C C . GLU B 1 40 ? 14.756 80.926 28.236 1.00 19.93 35 GLU B C 1
ATOM 1499 O O . GLU B 1 40 ? 14.558 80.949 29.441 1.00 19.21 35 GLU B O 1
ATOM 1505 N N . LEU B 1 41 ? 14.968 79.802 27.553 1.00 19.04 36 LEU B N 1
ATOM 1506 C CA . LEU B 1 41 ? 14.943 78.499 28.195 1.00 18.95 36 LEU B CA 1
ATOM 1507 C C . LEU B 1 41 ? 16.098 78.399 29.210 1.00 17.68 36 LEU B C 1
ATOM 1508 O O . LEU B 1 41 ? 15.915 77.960 30.345 1.00 16.64 36 LEU B O 1
ATOM 1513 N N . ALA B 1 42 ? 17.282 78.796 28.771 1.00 16.69 37 ALA B N 1
ATOM 1514 C CA . ALA B 1 42 ? 18.481 78.685 29.597 1.00 16.25 37 ALA B CA 1
ATOM 1515 C C . ALA B 1 42 ? 18.338 79.644 30.790 1.00 16.78 37 ALA B C 1
ATOM 1516 O O . ALA B 1 42 ? 18.697 79.282 31.903 1.00 17.03 37 ALA B O 1
ATOM 1518 N N . ALA B 1 43 ? 17.773 80.835 30.574 1.00 16.98 38 ALA B N 1
ATOM 1519 C CA . ALA B 1 43 ? 17.540 81.751 31.706 1.00 18.06 38 ALA B CA 1
ATOM 1520 C C . ALA B 1 43 ? 16.543 81.147 32.732 1.00 19.41 38 ALA B C 1
ATOM 1521 O O . ALA B 1 43 ? 16.725 81.282 33.958 1.00 18.63 38 ALA B O 1
ATOM 1523 N N . GLU B 1 44 ? 15.485 80.514 32.227 1.00 18.86 39 GLU B N 1
ATOM 1524 C CA . GLU B 1 44 ? 14.443 79.966 33.107 1.00 20.15 39 GLU B CA 1
ATOM 1525 C C . GLU B 1 44 ? 15.059 78.832 33.958 1.00 18.35 39 GLU B C 1
ATOM 1526 O O . GLU B 1 44 ? 14.777 78.728 35.142 1.00 17.47 39 GLU B O 1
ATOM 1532 N N . VAL B 1 45 ? 15.897 77.999 33.329 1.00 17.10 40 VAL B N 1
ATOM 1533 C CA . VAL B 1 45 ? 16.621 76.944 34.007 1.00 16.19 40 VAL B CA 1
ATOM 1534 C C . VAL B 1 45 ? 17.513 77.511 35.126 1.00 15.89 40 VAL B C 1
ATOM 1535 O O . VAL B 1 45 ? 17.497 77.019 36.279 1.00 15.92 40 VAL B O 1
ATOM 1539 N N . GLY B 1 46 ? 18.312 78.530 34.794 1.00 14.93 41 GLY B N 1
ATOM 1540 C CA . GLY B 1 46 ? 19.197 79.142 35.804 1.00 15.60 41 GLY B CA 1
ATOM 1541 C C . GLY B 1 46 ? 18.403 79.756 36.946 1.00 15.68 41 GLY B C 1
ATOM 1542 O O . GLY B 1 46 ? 18.723 79.534 38.111 1.00 15.81 41 GLY B O 1
ATOM 1543 N N . SER B 1 47 ? 17.344 80.502 36.623 1.00 15.79 42 SER B N 1
ATOM 1544 C CA . SER B 1 47 ? 16.501 81.115 37.648 1.00 16.53 42 SER B CA 1
ATOM 1545 C C . SER B 1 47 ? 15.875 80.042 38.550 1.00 17.45 42 SER B C 1
ATOM 1546 O O . SER B 1 47 ? 15.792 80.228 39.776 1.00 18.29 42 SER B O 1
ATOM 1549 N N . SER B 1 48 ? 15.444 78.928 37.941 1.00 16.99 43 SER B N 1
ATOM 1550 C CA . SER B 1 48 ? 14.701 77.917 38.686 1.00 18.64 43 SER B CA 1
ATOM 1551 C C . SER B 1 48 ? 15.656 77.107 39.538 1.00 17.60 43 SER B C 1
ATOM 1552 O O . SER B 1 48 ? 15.286 76.702 40.631 1.00 17.54 43 SER B O 1
ATOM 1555 N N . ILE B 1 49 ? 16.880 76.893 39.046 1.00 16.35 44 ILE B N 1
ATOM 1556 C CA . ILE B 1 49 ? 17.906 76.233 39.875 1.00 15.46 44 ILE B CA 1
ATOM 1557 C C . ILE B 1 49 ? 18.206 77.054 41.148 1.00 16.17 44 ILE B C 1
ATOM 1558 O O . ILE B 1 49 ? 18.196 76.504 42.263 1.00 15.62 44 ILE B O 1
ATOM 1563 N N . ALA B 1 50 ? 18.467 78.353 40.978 1.00 15.71 45 ALA B N 1
ATOM 1564 C CA . ALA B 1 50 ? 18.691 79.248 42.114 1.00 16.26 45 ALA B CA 1
ATOM 1565 C C . ALA B 1 50 ? 17.444 79.296 43.030 1.00 17.57 45 ALA B C 1
ATOM 1566 O O . ALA B 1 50 ? 17.566 79.266 44.258 1.00 17.67 45 ALA B O 1
ATOM 1568 N N . ALA B 1 51 ? 16.249 79.334 42.436 1.00 18.43 46 ALA B N 1
ATOM 1569 C CA . ALA B 1 51 ? 15.010 79.413 43.235 1.00 19.09 46 ALA B CA 1
ATOM 1570 C C . ALA B 1 51 ? 14.845 78.229 44.202 1.00 20.25 46 ALA B C 1
ATOM 1571 O O . ALA B 1 51 ? 14.232 78.380 45.259 1.00 21.06 46 ALA B O 1
ATOM 1573 N N . ARG B 1 52 ? 15.406 77.071 43.860 1.00 19.29 47 ARG B N 1
ATOM 1574 C CA . ARG B 1 52 ? 15.339 75.897 44.738 1.00 21.06 47 ARG B CA 1
ATOM 1575 C C . ARG B 1 52 ? 16.409 75.895 45.813 1.00 20.58 47 ARG B C 1
ATOM 1576 O O . ARG B 1 52 ? 16.397 75.035 46.687 1.00 22.06 47 ARG B O 1
ATOM 1584 N N . GLY B 1 53 ? 17.327 76.847 45.747 1.00 19.76 48 GLY B N 1
ATOM 1585 C CA . GLY B 1 53 ? 18.449 76.890 46.664 1.00 20.60 48 GLY B CA 1
ATOM 1586 C C . GLY B 1 53 ? 19.534 75.914 46.229 1.00 20.82 48 GLY B C 1
ATOM 1587 O O . GLY B 1 53 ? 20.309 75.465 47.049 1.00 21.45 48 GLY B O 1
ATOM 1588 N N . TRP B 1 54 ? 19.607 75.597 44.938 1.00 19.30 49 TRP B N 1
ATOM 1589 C CA . TRP B 1 54 ? 20.649 74.701 44.432 1.00 17.83 49 TRP B CA 1
ATOM 1590 C C . TRP B 1 54 ? 21.774 75.479 43.778 1.00 16.86 49 TRP B C 1
ATOM 1591 O O . TRP B 1 54 ? 21.594 76.633 43.392 1.00 16.09 49 TRP B O 1
ATOM 1602 N N . THR B 1 55 ? 22.938 74.838 43.665 1.00 16.98 50 THR B N 1
ATOM 1603 C CA . THR B 1 55 ? 24.111 75.373 42.960 1.00 16.36 50 THR B CA 1
ATOM 1604 C C . THR B 1 55 ? 23.996 75.048 41.474 1.00 16.12 50 THR B C 1
ATOM 1605 O O . THR B 1 55 ? 23.508 73.983 41.108 1.00 17.04 50 THR B O 1
ATOM 1609 N N . LEU B 1 56 ? 24.387 75.996 40.625 1.00 14.91 51 LEU B N 1
ATOM 1610 C CA . LEU B 1 56 ? 24.574 75.754 39.218 1.00 13.85 51 LEU B CA 1
ATOM 1611 C C . LEU B 1 56 ? 26.040 75.512 38.924 1.00 13.63 51 LEU B C 1
ATOM 1612 O O . LEU B 1 56 ? 26.917 76.297 39.328 1.00 13.43 51 LEU B O 1
ATOM 1617 N N . VAL B 1 57 ? 26.301 74.435 38.207 1.00 13.88 52 VAL B N 1
ATOM 1618 C CA . VAL B 1 57 ? 27.613 74.167 37.628 1.00 13.22 52 VAL B CA 1
ATOM 1619 C C . VAL B 1 57 ? 27.447 74.293 36.112 1.00 13.66 52 VAL B C 1
ATOM 1620 O O . VAL B 1 57 ? 26.439 73.849 35.528 1.00 13.82 52 VAL B O 1
ATOM 1624 N N . SER B 1 58 ? 28.423 74.910 35.460 1.00 13.76 53 SER B N 1
ATOM 1625 C CA . SER B 1 58 ? 28.415 74.969 34.014 1.00 13.39 53 SER B CA 1
ATOM 1626 C C . SER B 1 58 ? 29.823 75.241 33.471 1.00 13.18 53 SER B C 1
ATOM 1627 O O . SER B 1 58 ? 30.787 75.338 34.239 1.00 13.51 53 SER B O 1
ATOM 1630 N N . GLY B 1 59 ? 29.938 75.354 32.151 1.00 12.52 54 GLY B N 1
ATOM 1631 C CA . GLY B 1 59 ? 31.240 75.542 31.497 1.00 12.04 54 GLY B CA 1
ATOM 1632 C C . GLY B 1 59 ? 31.831 76.945 31.674 1.00 12.47 54 GLY B C 1
ATOM 1633 O O . GLY B 1 59 ? 32.867 77.274 31.075 1.00 12.27 54 GLY B O 1
ATOM 1634 N N . GLY B 1 60 ? 31.195 77.784 32.477 1.00 13.18 55 GLY B N 1
ATOM 1635 C CA . GLY B 1 60 ? 31.870 79.022 32.981 1.00 15.39 55 GLY B CA 1
ATOM 1636 C C . GLY B 1 60 ? 32.170 80.077 31.920 1.00 16.86 55 GLY B C 1
ATOM 1637 O O . GLY B 1 60 ? 33.214 80.742 31.978 1.00 17.56 55 GLY B O 1
ATOM 1638 N N . GLY B 1 61 ? 31.253 80.241 30.961 1.00 16.58 56 GLY B N 1
ATOM 1639 C CA . GLY B 1 61 ? 31.436 81.198 29.871 1.00 17.86 56 GLY B CA 1
ATOM 1640 C C . GLY B 1 61 ? 30.188 82.045 29.688 1.00 18.82 56 GLY B C 1
ATOM 1641 O O . GLY B 1 61 ? 29.091 81.573 29.918 1.00 20.37 56 GLY B O 1
ATOM 1642 N N . ASN B 1 62 ? 30.350 83.297 29.273 1.00 18.46 57 ASN B N 1
ATOM 1643 C CA . ASN B 1 62 ? 29.242 84.226 29.190 1.00 18.81 57 ASN B CA 1
ATOM 1644 C C . ASN B 1 62 ? 28.857 84.402 27.740 1.00 19.62 57 ASN B C 1
ATOM 1645 O O . ASN B 1 62 ? 28.834 85.518 27.237 1.00 21.69 57 ASN B O 1
ATOM 1650 N N . VAL B 1 63 ? 28.622 83.284 27.040 1.00 18.78 58 VAL B N 1
ATOM 1651 C CA . VAL B 1 63 ? 28.205 83.268 25.643 1.00 17.15 58 VAL B CA 1
ATOM 1652 C C . VAL B 1 63 ? 26.987 82.401 25.533 1.00 17.03 58 VAL B C 1
ATOM 1653 O O . VAL B 1 63 ? 26.864 81.379 26.230 1.00 16.35 58 VAL B O 1
ATOM 1657 N N . SER B 1 64 ? 26.065 82.831 24.683 1.00 16.98 59 SER B N 1
ATOM 1658 C CA . SER B 1 64 ? 24.931 81.990 24.286 1.00 16.88 59 SER B CA 1
ATOM 1659 C C . SER B 1 64 ? 24.162 81.479 25.528 1.00 15.66 59 SER B C 1
ATOM 1660 O O . SER B 1 64 ? 24.026 82.213 26.531 1.00 14.93 59 SER B O 1
ATOM 1663 N N . ALA B 1 65 ? 23.676 80.246 25.461 1.00 14.79 60 ALA B N 1
ATOM 1664 C CA . ALA B 1 65 ? 22.904 79.637 26.565 1.00 16.42 60 ALA B CA 1
ATOM 1665 C C . ALA B 1 65 ? 23.744 79.511 27.845 1.00 15.86 60 ALA B C 1
ATOM 1666 O O . ALA B 1 65 ? 23.227 79.662 28.954 1.00 15.62 60 ALA B O 1
ATOM 1668 N N . MET B 1 66 ? 25.030 79.213 27.678 1.00 15.29 61 MET B N 1
ATOM 1669 C CA A MET B 1 66 ? 25.960 79.121 28.814 0.50 15.07 61 MET B CA 1
ATOM 1670 C CA B MET B 1 66 ? 25.941 79.102 28.818 0.50 15.13 61 MET B CA 1
ATOM 1671 C C . MET B 1 66 ? 25.953 80.399 29.642 1.00 14.54 61 MET B C 1
ATOM 1672 O O . MET B 1 66 ? 25.928 80.369 30.880 1.00 14.97 61 MET B O 1
ATOM 1681 N N . GLY B 1 67 ? 25.982 81.544 28.974 1.00 14.50 62 GLY B N 1
ATOM 1682 C CA . GLY B 1 67 ? 25.983 82.803 29.709 1.00 13.80 62 GLY B CA 1
ATOM 1683 C C . GLY B 1 67 ? 24.607 83.084 30.304 1.00 14.75 62 GLY B C 1
ATOM 1684 O O . GLY B 1 67 ? 24.492 83.608 31.433 1.00 14.46 62 GLY B O 1
ATOM 1685 N N . ALA B 1 68 ? 23.556 82.762 29.546 1.00 14.25 63 ALA B N 1
ATOM 1686 C CA . ALA B 1 68 ? 22.203 83.058 30.003 1.00 15.15 63 ALA B CA 1
ATOM 1687 C C . ALA B 1 68 ? 21.846 82.278 31.274 1.00 15.01 63 ALA B C 1
ATOM 1688 O O . ALA B 1 68 ? 21.221 82.835 32.172 1.00 14.64 63 ALA B O 1
ATOM 1690 N N . VAL B 1 69 ? 22.242 81.000 31.345 1.00 14.90 64 VAL B N 1
ATOM 1691 C CA . VAL B 1 69 ? 21.872 80.166 32.518 1.00 14.82 64 VAL B CA 1
ATOM 1692 C C . VAL B 1 69 ? 22.601 80.661 33.790 1.00 15.57 64 VAL B C 1
ATOM 1693 O O . VAL B 1 69 ? 21.986 80.743 34.884 1.00 15.09 64 VAL B O 1
ATOM 1697 N N . ALA B 1 70 ? 23.887 81.004 33.639 1.00 13.99 65 ALA B N 1
ATOM 1698 C CA . ALA B 1 70 ? 24.705 81.412 34.792 1.00 13.70 65 ALA B CA 1
ATOM 1699 C C . ALA B 1 70 ? 24.313 82.800 35.229 1.00 14.32 65 ALA B C 1
ATOM 1700 O O . ALA B 1 70 ? 24.255 83.036 36.423 1.00 14.79 65 ALA B O 1
ATOM 1702 N N . GLN B 1 71 ? 24.004 83.701 34.288 1.00 14.98 66 GLN B N 1
ATOM 1703 C CA . GLN B 1 71 ? 23.547 85.048 34.679 1.00 16.65 66 GLN B CA 1
ATOM 1704 C C . GLN B 1 71 ? 22.211 84.969 35.438 1.00 16.14 66 GLN B C 1
ATOM 1705 O O . GLN B 1 71 ? 22.036 85.636 36.447 1.00 16.75 66 GLN B O 1
ATOM 1711 N N . ALA B 1 72 ? 21.274 84.149 34.960 1.00 15.19 67 ALA B N 1
ATOM 1712 C CA . ALA B 1 72 ? 19.955 84.037 35.626 1.00 15.45 67 ALA B CA 1
ATOM 1713 C C . ALA B 1 72 ? 20.084 83.471 37.053 1.00 15.27 67 ALA B C 1
ATOM 1714 O O . ALA B 1 72 ? 19.463 83.997 37.985 1.00 16.42 67 ALA B O 1
ATOM 1716 N N . ALA B 1 73 ? 20.888 82.410 37.217 1.00 14.71 68 ALA B N 1
ATOM 1717 C CA . ALA B 1 73 ? 21.118 81.805 38.538 1.00 14.50 68 ALA B CA 1
ATOM 1718 C C . ALA B 1 73 ? 21.709 82.832 39.499 1.00 15.12 68 ALA B C 1
ATOM 1719 O O . ALA B 1 73 ? 21.172 83.054 40.612 1.00 15.43 68 ALA B O 1
ATOM 1721 N N . ARG B 1 74 ? 22.749 83.523 39.038 1.00 14.05 69 ARG B N 1
ATOM 1722 C CA . ARG B 1 74 ? 23.444 84.490 39.883 1.00 15.55 69 ARG B CA 1
ATOM 1723 C C . ARG B 1 74 ? 22.567 85.712 40.199 1.00 14.86 69 ARG B C 1
ATOM 1724 O O . ARG B 1 74 ? 22.621 86.264 41.300 1.00 15.11 69 ARG B O 1
ATOM 1732 N N . ALA B 1 75 ? 21.712 86.085 39.262 1.00 14.32 70 ALA B N 1
ATOM 1733 C CA . ALA B 1 75 ? 20.807 87.229 39.444 1.00 14.81 70 ALA B CA 1
ATOM 1734 C C . ALA B 1 75 ? 19.833 87.065 40.636 1.00 14.43 70 ALA B C 1
ATOM 1735 O O . ALA B 1 75 ? 19.458 88.033 41.305 1.00 15.12 70 ALA B O 1
ATOM 1737 N N . LYS B 1 76 ? 19.479 85.827 40.924 1.00 15.22 71 LYS B N 1
ATOM 1738 C CA . LYS B 1 76 ? 18.585 85.473 42.040 1.00 15.81 71 LYS B CA 1
ATOM 1739 C C . LYS B 1 76 ? 19.421 85.064 43.270 1.00 15.59 71 LYS B C 1
ATOM 1740 O O . LYS B 1 76 ? 18.914 84.411 44.197 1.00 15.38 71 LYS B O 1
ATOM 1746 N N . GLY B 1 77 ? 20.698 85.463 43.279 1.00 15.21 72 GLY B N 1
ATOM 1747 C CA . GLY B 1 77 ? 21.600 85.164 44.396 1.00 15.34 72 GLY B CA 1
ATOM 1748 C C . GLY B 1 77 ? 22.021 83.693 44.481 1.00 17.00 72 GLY B C 1
ATOM 1749 O O . GLY B 1 77 ? 22.527 83.239 45.516 1.00 16.36 72 GLY B O 1
ATOM 1750 N N . GLY B 1 78 ? 21.818 82.928 43.405 1.00 16.59 73 GLY B N 1
ATOM 1751 C CA . GLY B 1 78 ? 22.249 81.523 43.399 1.00 17.32 73 GLY B CA 1
ATOM 1752 C C . GLY B 1 78 ? 23.771 81.395 43.314 1.00 17.87 73 GLY B C 1
ATOM 1753 O O . GLY B 1 78 ? 24.460 82.241 42.715 1.00 18.23 73 GLY B O 1
ATOM 1754 N N . HIS B 1 79 ? 24.290 80.366 43.959 1.00 17.60 74 HIS B N 1
ATOM 1755 C CA . HIS B 1 79 ? 25.686 80.023 43.894 1.00 18.45 74 HIS B CA 1
ATOM 1756 C C . HIS B 1 79 ? 25.995 79.492 42.485 1.00 17.82 74 HIS B C 1
ATOM 1757 O O . HIS B 1 79 ? 25.298 78.605 41.990 1.00 18.20 74 HIS B O 1
ATOM 1764 N N . THR B 1 80 ? 26.995 80.059 41.824 1.00 16.43 75 THR B N 1
ATOM 1765 C CA . THR B 1 80 ? 27.352 79.582 40.478 1.00 16.04 75 THR B CA 1
ATOM 1766 C C . THR B 1 80 ? 28.804 79.124 40.415 1.00 15.63 75 THR B C 1
ATOM 1767 O O . THR B 1 80 ? 29.718 79.796 40.958 1.00 15.76 75 THR B O 1
ATOM 1771 N N . VAL B 1 81 ? 29.017 77.977 39.791 1.00 15.05 76 VAL B N 1
ATOM 1772 C CA . VAL B 1 81 ? 30.365 77.406 39.646 1.00 14.92 76 VAL B CA 1
ATOM 1773 C C . VAL B 1 81 ? 30.643 77.246 38.146 1.00 14.63 76 VAL B C 1
ATOM 1774 O O . VAL B 1 81 ? 29.861 76.592 37.446 1.00 14.72 76 VAL B O 1
ATOM 1778 N N . GLY B 1 82 ? 31.714 77.879 37.653 1.00 13.51 77 GLY B N 1
ATOM 1779 C CA . GLY B 1 82 ? 32.046 77.828 36.231 1.00 12.50 77 GLY B CA 1
ATOM 1780 C C . GLY B 1 82 ? 33.351 77.082 36.076 1.00 12.74 77 GLY B C 1
ATOM 1781 O O . GLY B 1 82 ? 34.259 77.252 36.902 1.00 12.70 77 GLY B O 1
ATOM 1782 N N . VAL B 1 83 ? 33.438 76.201 35.072 1.00 12.19 78 VAL B N 1
ATOM 1783 C CA . VAL B 1 83 ? 34.678 75.443 34.845 1.00 12.94 78 VAL B CA 1
ATOM 1784 C C . VAL B 1 83 ? 35.103 75.605 33.394 1.00 13.46 78 VAL B C 1
ATOM 1785 O O . VAL B 1 83 ? 34.354 75.236 32.505 1.00 13.46 78 VAL B O 1
ATOM 1789 N N . ILE B 1 84 ? 36.281 76.174 33.139 1.00 13.23 79 ILE B N 1
ATOM 1790 C CA . ILE B 1 84 ? 36.652 76.509 31.775 1.00 12.86 79 ILE B CA 1
ATOM 1791 C C . ILE B 1 84 ? 38.138 76.255 31.511 1.00 13.28 79 ILE B C 1
ATOM 1792 O O . ILE B 1 84 ? 38.962 76.608 32.325 1.00 14.18 79 ILE B O 1
ATOM 1797 N N . PRO B 1 85 ? 38.488 75.660 30.354 1.00 13.35 80 PRO B N 1
ATOM 1798 C CA . PRO B 1 85 ? 39.929 75.544 30.034 1.00 13.92 80 PRO B CA 1
ATOM 1799 C C . PRO B 1 85 ? 40.576 76.894 29.714 1.00 14.86 80 PRO B C 1
ATOM 1800 O O . PRO B 1 85 ? 39.932 77.782 29.117 1.00 13.88 80 PRO B O 1
ATOM 1804 N N . LYS B 1 86 ? 41.856 77.007 30.055 1.00 14.65 81 LYS B N 1
ATOM 1805 C CA . LYS B 1 86 ? 42.604 78.239 29.823 1.00 14.92 81 LYS B CA 1
ATOM 1806 C C . LYS B 1 86 ? 42.466 78.740 28.373 1.00 14.93 81 LYS B C 1
ATOM 1807 O O . LYS B 1 86 ? 42.298 79.931 28.160 1.00 13.85 81 LYS B O 1
ATOM 1813 N N . ALA B 1 87 ? 42.451 77.820 27.401 1.00 15.21 82 ALA B N 1
ATOM 1814 C CA . ALA B 1 87 ? 42.375 78.186 25.973 1.00 16.15 82 ALA B CA 1
ATOM 1815 C C . ALA B 1 87 ? 41.016 78.742 25.509 1.00 16.04 82 ALA B C 1
ATOM 1816 O O . ALA B 1 87 ? 40.927 79.331 24.422 1.00 18.24 82 ALA B O 1
ATOM 1818 N N . LEU B 1 88 ? 39.972 78.604 26.328 1.00 15.59 83 LEU B N 1
ATOM 1819 C CA . LEU B 1 88 ? 38.617 79.131 26.001 1.00 15.23 83 LEU B CA 1
ATOM 1820 C C . LEU B 1 88 ? 38.252 80.355 26.807 1.00 14.74 83 LEU B C 1
ATOM 1821 O O . LEU B 1 88 ? 37.187 80.977 26.598 1.00 15.25 83 LEU B O 1
ATOM 1826 N N . VAL B 1 89 ? 39.099 80.705 27.771 1.00 14.17 84 VAL B N 1
ATOM 1827 C CA . VAL B 1 89 ? 38.804 81.869 28.629 1.00 13.03 84 VAL B CA 1
ATOM 1828 C C . VAL B 1 89 ? 38.403 83.110 27.790 1.00 13.90 84 VAL B C 1
ATOM 1829 O O . VAL B 1 89 ? 37.403 83.778 28.098 1.00 13.71 84 VAL B O 1
ATOM 1833 N N . HIS B 1 90 ? 39.159 83.394 26.727 1.00 13.99 85 HIS B N 1
ATOM 1834 C CA . HIS B 1 90 ? 38.888 84.575 25.914 1.00 15.08 85 HIS B CA 1
ATOM 1835 C C . HIS B 1 90 ? 37.681 84.375 25.010 1.00 16.21 85 HIS B C 1
ATOM 1836 O O . HIS B 1 90 ? 36.700 85.120 25.093 1.00 16.73 85 HIS B O 1
ATOM 1843 N N . ARG B 1 91 ? 37.744 83.370 24.148 1.00 15.56 86 ARG B N 1
ATOM 1844 C CA . ARG B 1 91 ? 36.677 83.172 23.177 1.00 16.91 86 ARG B CA 1
ATOM 1845 C C . ARG B 1 91 ? 35.299 82.859 23.765 1.00 16.12 86 ARG B C 1
ATOM 1846 O O . ARG B 1 91 ? 34.304 83.296 23.212 1.00 16.08 86 ARG B O 1
ATOM 1854 N N . GLU B 1 92 ? 35.224 82.157 24.903 1.00 15.19 87 GLU B N 1
ATOM 1855 C CA . GLU B 1 92 ? 33.926 81.962 25.547 1.00 14.94 87 GLU B CA 1
ATOM 1856 C C . GLU B 1 92 ? 33.615 82.974 26.643 1.00 14.27 87 GLU B C 1
ATOM 1857 O O . GLU B 1 92 ? 32.641 82.774 27.371 1.00 13.43 87 GLU B O 1
ATOM 1863 N N . LEU B 1 93 ? 34.404 84.053 26.755 1.00 14.27 88 LEU B N 1
ATOM 1864 C CA . LEU B 1 93 ? 34.108 85.154 27.713 1.00 15.80 88 LEU B CA 1
ATOM 1865 C C . LEU B 1 93 ? 33.917 84.581 29.132 1.00 16.52 88 LEU B C 1
ATOM 1866 O O . LEU B 1 93 ? 32.807 84.627 29.707 1.00 17.30 88 LEU B O 1
ATOM 1871 N N . ALA B 1 94 ? 35.000 84.005 29.661 1.00 16.40 89 ALA B N 1
ATOM 1872 C CA . ALA B 1 94 ? 35.038 83.388 30.968 1.00 15.81 89 ALA B CA 1
ATOM 1873 C C . ALA B 1 94 ? 34.188 84.185 31.949 1.00 15.88 89 ALA B C 1
ATOM 1874 O O . ALA B 1 94 ? 34.345 85.398 32.088 1.00 14.17 89 ALA B O 1
ATOM 1876 N N . ASP B 1 95 ? 33.331 83.455 32.664 1.00 15.59 90 ASP B N 1
ATOM 1877 C CA . ASP B 1 95 ? 32.369 84.060 33.600 1.00 15.95 90 ASP B CA 1
ATOM 1878 C C . ASP B 1 95 ? 33.052 84.441 34.941 1.00 15.36 90 ASP B C 1
ATOM 1879 O O . ASP B 1 95 ? 32.861 83.788 35.976 1.00 14.13 90 ASP B O 1
ATOM 1884 N N . VAL B 1 96 ? 33.792 85.546 34.933 1.00 15.00 91 VAL B N 1
ATOM 1885 C CA . VAL B 1 96 ? 34.567 85.931 36.137 1.00 14.53 91 VAL B CA 1
ATOM 1886 C C . VAL B 1 96 ? 33.663 86.384 37.285 1.00 16.01 91 VAL B C 1
ATOM 1887 O O . VAL B 1 96 ? 34.129 86.508 38.416 1.00 16.71 91 VAL B O 1
ATOM 1891 N N . ASP B 1 97 ? 32.386 86.642 36.996 1.00 15.73 92 ASP B N 1
ATOM 1892 C CA . ASP B 1 97 ? 31.429 86.989 38.047 1.00 16.77 92 ASP B CA 1
ATOM 1893 C C . ASP B 1 97 ? 30.886 85.783 38.820 1.00 16.52 92 ASP B C 1
ATOM 1894 O O . ASP B 1 97 ? 30.154 85.948 39.806 1.00 17.14 92 ASP B O 1
ATOM 1899 N N . ALA B 1 98 ? 31.199 84.573 38.345 1.00 15.81 93 ALA B N 1
ATOM 1900 C CA . ALA B 1 98 ? 30.833 83.352 39.048 1.00 15.33 93 ALA B CA 1
ATOM 1901 C C . ALA B 1 98 ? 31.331 83.357 40.516 1.00 16.33 93 ALA B C 1
ATOM 1902 O O . ALA B 1 98 ? 32.407 83.921 40.820 1.00 15.85 93 ALA B O 1
ATOM 1904 N N . ALA B 1 99 ? 30.560 82.738 41.421 1.00 16.18 94 ALA B N 1
ATOM 1905 C CA . ALA B 1 99 ? 31.023 82.556 42.815 1.00 16.54 94 ALA B CA 1
ATOM 1906 C C . ALA B 1 99 ? 32.325 81.759 42.846 1.00 16.38 94 ALA B C 1
ATOM 1907 O O . ALA B 1 99 ? 33.245 82.131 43.565 1.00 15.70 94 ALA B O 1
ATOM 1909 N N . GLU B 1 100 ? 32.411 80.682 42.061 1.00 16.19 95 GLU B N 1
ATOM 1910 C CA . GLU B 1 100 ? 33.682 79.967 41.880 1.00 17.66 95 GLU B CA 1
ATOM 1911 C C . GLU B 1 100 ? 33.968 79.760 40.388 1.00 17.04 95 GLU B C 1
ATOM 1912 O O . GLU B 1 100 ? 33.084 79.321 39.635 1.00 16.03 95 GLU B O 1
ATOM 1918 N N . LEU B 1 101 ? 35.202 80.028 39.970 1.00 16.44 96 LEU B N 1
ATOM 1919 C CA . LEU B 1 101 ? 35.582 79.810 38.564 1.00 16.93 96 LEU B CA 1
ATOM 1920 C C . LEU B 1 101 ? 36.850 78.978 38.532 1.00 17.34 96 LEU B C 1
ATOM 1921 O O . LEU B 1 101 ? 37.880 79.424 39.025 1.00 18.59 96 LEU B O 1
ATOM 1926 N N . ILE B 1 102 ? 36.770 77.785 37.947 1.00 17.27 97 ILE B N 1
ATOM 1927 C CA . ILE B 1 102 ? 37.889 76.869 37.890 1.00 16.98 97 ILE B CA 1
ATOM 1928 C C . ILE B 1 102 ? 38.466 76.929 36.493 1.00 16.10 97 ILE B C 1
ATOM 1929 O O . ILE B 1 102 ? 37.751 76.693 35.513 1.00 16.24 97 ILE B O 1
ATOM 1934 N N . VAL B 1 103 ? 39.747 77.265 36.381 1.00 15.52 98 VAL B N 1
ATOM 1935 C CA . VAL B 1 103 ? 40.390 77.301 35.075 1.00 14.86 98 VAL B CA 1
ATOM 1936 C C . VAL B 1 103 ? 41.293 76.101 34.954 1.00 15.41 98 VAL B C 1
ATOM 1937 O O . VAL B 1 103 ? 42.239 75.970 35.706 1.00 15.72 98 VAL B O 1
ATOM 1941 N N . THR B 1 104 ? 40.976 75.200 34.040 1.00 14.80 99 THR B N 1
ATOM 1942 C CA . THR B 1 104 ? 41.702 73.944 33.925 1.00 15.65 99 THR B CA 1
ATOM 1943 C C . THR B 1 104 ? 42.718 74.068 32.806 1.00 16.63 99 THR B C 1
ATOM 1944 O O . THR B 1 104 ? 42.700 75.048 32.040 1.00 16.13 99 THR B O 1
ATOM 1948 N N . ASP B 1 105 ? 43.584 73.073 32.671 1.00 17.07 100 ASP B N 1
ATOM 1949 C CA . ASP B 1 105 ? 44.529 73.050 31.560 1.00 17.87 100 ASP B CA 1
ATOM 1950 C C . ASP B 1 105 ? 43.867 72.505 30.287 1.00 18.25 100 ASP B C 1
ATOM 1951 O O . ASP B 1 105 ? 44.121 73.026 29.196 1.00 18.83 100 ASP B O 1
ATOM 1956 N N . THR B 1 106 ? 43.002 71.489 30.430 1.00 16.09 101 THR B N 1
ATOM 1957 C CA . THR B 1 106 ? 42.427 70.792 29.285 1.00 15.83 101 THR B CA 1
ATOM 1958 C C . THR B 1 106 ? 40.889 70.670 29.342 1.00 16.07 101 THR B C 1
ATOM 1959 O O . THR B 1 106 ? 40.243 70.900 30.394 1.00 15.54 101 THR B O 1
ATOM 1963 N N . MET B 1 107 ? 40.327 70.286 28.207 1.00 15.76 102 MET B N 1
ATOM 1964 C CA . MET B 1 107 ? 38.892 70.033 28.036 1.00 15.87 102 MET B CA 1
ATOM 1965 C C . MET B 1 107 ? 38.478 68.834 28.904 1.00 14.52 102 MET B C 1
ATOM 1966 O O . MET B 1 107 ? 37.416 68.836 29.516 1.00 13.20 102 MET B O 1
ATOM 1971 N N . ARG B 1 108 ? 39.327 67.808 28.934 1.00 14.88 103 ARG B N 1
ATOM 1972 C CA . ARG B 1 108 ? 39.039 66.603 29.749 1.00 14.76 103 ARG B CA 1
ATOM 1973 C C . ARG B 1 108 ? 39.033 66.929 31.239 1.00 14.96 103 ARG B C 1
ATOM 1974 O O . ARG B 1 108 ? 38.132 66.497 31.944 1.00 14.52 103 ARG B O 1
ATOM 1982 N N . GLU B 1 109 ? 40.025 67.686 31.718 1.00 15.77 104 GLU B N 1
ATOM 1983 C CA . GLU B 1 109 ? 39.989 68.179 33.096 1.00 16.73 104 GLU B CA 1
ATOM 1984 C C . GLU B 1 109 ? 38.715 69.017 33.375 1.00 16.05 104 GLU B C 1
ATOM 1985 O O . GLU B 1 109 ? 38.093 68.889 34.430 1.00 15.89 104 GLU B O 1
ATOM 1991 N N . ARG B 1 110 ? 38.341 69.873 32.423 1.00 16.10 105 ARG B N 1
ATOM 1992 C CA . ARG B 1 110 ? 37.104 70.658 32.507 1.00 15.47 105 ARG B CA 1
ATOM 1993 C C . ARG B 1 110 ? 35.877 69.766 32.780 1.00 15.63 105 ARG B C 1
ATOM 1994 O O . ARG B 1 110 ? 35.104 69.972 33.738 1.00 13.78 105 ARG B O 1
ATOM 2002 N N . LYS B 1 111 ? 35.725 68.749 31.939 1.00 15.62 106 LYS B N 1
ATOM 2003 C CA . LYS B 1 111 ? 34.594 67.849 32.066 1.00 15.71 106 LYS B CA 1
ATOM 2004 C C . LYS B 1 111 ? 34.683 67.027 33.349 1.00 15.85 106 LYS B C 1
ATOM 2005 O O . LYS B 1 111 ? 33.651 66.753 33.981 1.00 15.78 106 LYS B O 1
ATOM 2011 N N . ARG B 1 112 ? 35.901 66.639 33.743 1.00 15.80 107 ARG B N 1
ATOM 2012 C CA . ARG B 1 112 ? 36.094 65.903 35.014 1.00 16.50 107 ARG B CA 1
ATOM 2013 C C . ARG B 1 112 ? 35.624 66.760 36.222 1.00 16.62 107 ARG B C 1
ATOM 2014 O O . ARG B 1 112 ? 34.869 66.265 37.079 1.00 14.73 107 ARG B O 1
ATOM 2022 N N . GLU B 1 113 ? 36.059 68.032 36.259 1.00 16.05 108 GLU B N 1
ATOM 2023 C CA . GLU B 1 113 ? 35.689 68.966 37.334 1.00 17.30 108 GLU B CA 1
ATOM 2024 C C . GLU B 1 113 ? 34.173 69.222 37.400 1.00 16.70 108 GLU B C 1
ATOM 2025 O O . GLU B 1 113 ? 33.585 69.242 38.491 1.00 17.83 108 GLU B O 1
ATOM 2031 N N . MET B 1 114 ? 33.563 69.433 36.247 1.00 15.78 109 MET B N 1
ATOM 2032 C CA . MET B 1 114 ? 32.100 69.605 36.165 1.00 16.20 109 MET B CA 1
ATOM 2033 C C . MET B 1 114 ? 31.376 68.385 36.699 1.00 16.49 109 MET B C 1
ATOM 2034 O O . MET B 1 114 ? 30.394 68.516 37.465 1.00 16.95 109 MET B O 1
ATOM 2039 N N . GLU B 1 115 ? 31.840 67.206 36.310 1.00 16.38 110 GLU B N 1
ATOM 2040 C CA . GLU B 1 115 ? 31.234 65.955 36.822 1.00 18.26 110 GLU B CA 1
ATOM 2041 C C . GLU B 1 115 ? 31.377 65.786 38.355 1.00 18.84 110 GLU B C 1
ATOM 2042 O O . GLU B 1 115 ? 30.385 65.458 39.053 1.00 18.95 110 GLU B O 1
ATOM 2048 N N . HIS B 1 116 ? 32.592 65.995 38.873 1.00 18.64 111 HIS B N 1
ATOM 2049 C CA A HIS B 1 116 ? 32.825 65.737 40.281 0.50 19.43 111 HIS B CA 1
ATOM 2050 C CA B HIS B 1 116 ? 32.893 65.794 40.303 0.50 19.94 111 HIS B CA 1
ATOM 2051 C C . HIS B 1 116 ? 32.115 66.782 41.156 1.00 19.98 111 HIS B C 1
ATOM 2052 O O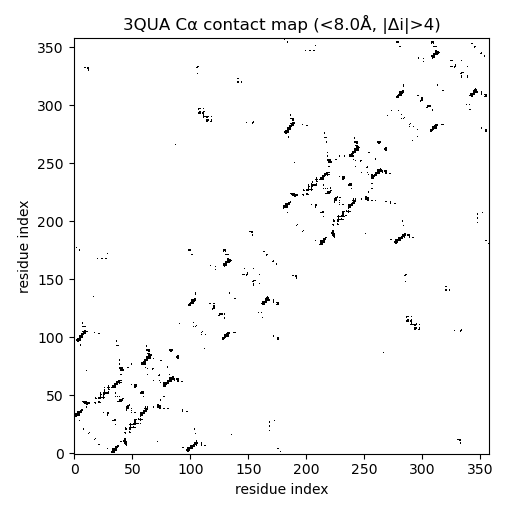 . HIS B 1 116 ? 31.703 66.470 42.267 1.00 20.12 111 HIS B O 1
ATOM 2065 N N . ARG B 1 117 ? 31.926 67.999 40.650 1.00 18.97 112 ARG B N 1
ATOM 2066 C CA . ARG B 1 117 ? 31.202 69.014 41.438 1.00 19.42 112 ARG B CA 1
ATOM 2067 C C . ARG B 1 117 ? 29.664 68.925 41.426 1.00 19.11 112 ARG B C 1
ATOM 2068 O O . ARG B 1 117 ? 29.007 69.698 42.128 1.00 19.65 112 ARG B O 1
ATOM 2076 N N . SER B 1 118 ? 29.103 68.013 40.636 1.00 17.13 113 SER B N 1
ATOM 2077 C CA . SER B 1 118 ? 27.664 68.015 40.353 1.00 17.84 113 SER B CA 1
ATOM 2078 C C . SER B 1 118 ? 26.947 66.758 40.838 1.00 18.31 113 SER B C 1
ATOM 2079 O O . SER B 1 118 ? 27.549 65.678 40.857 1.00 17.24 113 SER B O 1
ATOM 2082 N N . ASP B 1 119 ? 25.662 66.906 41.197 1.00 17.93 114 ASP B N 1
ATOM 2083 C CA . ASP B 1 119 ? 24.793 65.780 41.607 1.00 18.48 114 ASP B CA 1
ATOM 2084 C C . ASP B 1 119 ? 23.872 65.252 40.518 1.00 18.23 114 ASP B C 1
ATOM 2085 O O . ASP B 1 119 ? 23.328 64.132 40.613 1.00 18.21 114 ASP B O 1
ATOM 2090 N N . ALA B 1 120 ? 23.678 66.059 39.481 1.00 17.72 115 ALA B N 1
ATOM 2091 C CA . ALA B 1 120 ? 22.750 65.726 38.404 1.00 17.79 115 ALA B CA 1
ATOM 2092 C C . ALA B 1 120 ? 23.139 66.541 37.177 1.00 17.74 115 ALA B C 1
ATOM 2093 O O . ALA B 1 120 ? 23.786 67.576 37.317 1.00 18.83 115 ALA B O 1
ATOM 2095 N N . PHE B 1 121 ? 22.749 66.069 35.990 1.00 17.67 116 PHE B N 1
ATOM 2096 C CA . PHE B 1 121 ? 23.086 66.716 34.745 1.00 17.03 116 PHE B CA 1
ATOM 2097 C C . PHE B 1 121 ? 21.877 67.024 33.880 1.00 16.80 116 PHE B C 1
ATOM 2098 O O . PHE B 1 121 ? 21.027 66.154 33.659 1.00 16.40 116 PHE B O 1
ATOM 2106 N N . ILE B 1 122 ? 21.820 68.261 33.374 1.00 15.87 117 ILE B N 1
ATOM 2107 C CA . ILE B 1 122 ? 20.841 68.654 32.342 1.00 15.27 117 ILE B CA 1
ATOM 2108 C C . ILE B 1 122 ? 21.561 69.060 31.062 1.00 15.44 117 ILE B C 1
ATOM 2109 O O . ILE B 1 122 ? 22.461 69.923 31.088 1.00 15.31 117 ILE B O 1
ATOM 2114 N N . ALA B 1 123 ? 21.178 68.464 29.931 1.00 14.48 118 ALA B N 1
ATOM 2115 C CA . ALA B 1 123 ? 21.645 68.972 28.659 1.00 14.15 118 ALA B CA 1
ATOM 2116 C C . ALA B 1 123 ? 20.495 69.720 27.971 1.00 15.36 118 ALA B C 1
ATOM 2117 O O . ALA B 1 123 ? 19.382 69.178 27.831 1.00 14.38 118 ALA B O 1
ATOM 2119 N N . LEU B 1 124 ? 20.780 70.965 27.574 1.00 14.84 119 LEU B N 1
ATOM 2120 C CA . LEU B 1 124 ? 19.866 71.784 26.783 1.00 15.91 119 LEU B CA 1
ATOM 2121 C C . LEU B 1 124 ? 20.297 71.670 25.324 1.00 16.15 119 LEU B C 1
ATOM 2122 O O . LEU B 1 124 ? 21.347 71.078 25.031 1.00 15.61 119 LEU B O 1
ATOM 2127 N N . PRO B 1 125 ? 19.519 72.256 24.400 1.00 16.89 120 PRO B N 1
ATOM 2128 C CA . PRO B 1 125 ? 19.996 72.301 23.012 1.00 17.05 120 PRO B CA 1
ATOM 2129 C C . PRO B 1 125 ? 21.397 72.896 22.894 1.00 17.52 120 PRO B C 1
ATOM 2130 O O . PRO B 1 125 ? 21.711 73.899 23.564 1.00 16.87 120 PRO B O 1
ATOM 2134 N N . GLY B 1 126 ? 22.228 72.270 22.051 1.00 17.02 121 GLY B N 1
ATOM 2135 C CA . GLY B 1 126 ? 23.572 72.754 21.797 1.00 16.42 121 GLY B CA 1
ATOM 2136 C C . GLY B 1 126 ? 24.132 72.067 20.561 1.00 17.08 121 GLY B C 1
ATOM 2137 O O . GLY B 1 126 ? 23.396 71.367 19.838 1.00 17.41 121 GLY B O 1
ATOM 2138 N N . GLY B 1 127 ? 25.431 72.247 20.324 1.00 16.68 122 GLY B N 1
ATOM 2139 C CA . GLY B 1 127 ? 26.087 71.689 19.135 1.00 17.19 122 GLY B CA 1
ATOM 2140 C C . GLY B 1 127 ? 27.082 70.612 19.532 1.00 16.75 122 GLY B C 1
ATOM 2141 O O . GLY B 1 127 ? 26.848 69.870 20.483 1.00 15.48 122 GLY B O 1
ATOM 2142 N N . ILE B 1 128 ? 28.216 70.543 18.842 1.00 17.77 123 ILE B N 1
ATOM 2143 C CA . ILE B 1 128 ? 29.105 69.374 19.026 1.00 18.27 123 ILE B CA 1
ATOM 2144 C C . ILE B 1 128 ? 29.724 69.351 20.413 1.00 18.57 123 ILE B C 1
ATOM 2145 O O . ILE B 1 128 ? 29.942 68.282 20.976 1.00 18.32 123 ILE B O 1
ATOM 2150 N N . GLY B 1 129 ? 29.985 70.535 20.974 1.00 18.19 124 GLY B N 1
ATOM 2151 C CA . GLY B 1 129 ? 30.552 70.612 22.312 1.00 17.59 124 GLY B CA 1
ATOM 2152 C C . GLY B 1 129 ? 29.567 70.124 23.380 1.00 17.05 124 GLY B C 1
ATOM 2153 O O . GLY B 1 129 ? 29.985 69.441 24.329 1.00 16.24 124 GLY B O 1
ATOM 2154 N N . THR B 1 130 ? 28.285 70.478 23.242 1.00 15.91 125 THR B N 1
ATOM 2155 C CA . THR B 1 130 ? 27.245 69.945 24.154 1.00 16.41 125 THR B CA 1
ATOM 2156 C C . THR B 1 130 ? 27.080 68.415 24.007 1.00 16.53 125 THR B C 1
ATOM 2157 O O . THR B 1 130 ? 26.970 67.661 25.003 1.00 14.95 125 THR B O 1
ATOM 2161 N N . LEU B 1 131 ? 27.075 67.951 22.759 1.00 16.49 126 LEU B N 1
ATOM 2162 C CA . LEU B 1 131 ? 26.952 66.513 22.503 1.00 16.29 126 LEU B CA 1
ATOM 2163 C C . LEU B 1 131 ? 28.164 65.746 23.079 1.00 15.09 126 LEU B C 1
ATOM 2164 O O . LEU B 1 131 ? 27.988 64.682 23.627 1.00 14.64 126 LEU B O 1
ATOM 2169 N N . GLU B 1 132 ? 29.373 66.288 22.931 1.00 14.79 127 GLU B N 1
ATOM 2170 C CA . GLU B 1 132 ? 30.573 65.715 23.582 1.00 15.26 127 GLU B CA 1
ATOM 2171 C C . GLU B 1 132 ? 30.336 65.497 25.079 1.00 14.29 127 GLU B C 1
ATOM 2172 O O . GLU B 1 132 ? 30.566 64.397 25.624 1.00 13.20 127 GLU B O 1
ATOM 2178 N N . GLU B 1 133 ? 29.867 66.560 25.735 1.00 14.91 128 GLU B N 1
ATOM 2179 C CA . GLU B 1 133 ? 29.599 66.541 27.182 1.00 14.93 128 GLU B CA 1
ATOM 2180 C C . GLU B 1 133 ? 28.551 65.507 27.562 1.00 15.20 128 GLU B C 1
ATOM 2181 O O . GLU B 1 133 ? 28.792 64.666 28.432 1.00 14.33 128 GLU B O 1
ATOM 2187 N N . PHE B 1 134 ? 27.430 65.565 26.855 1.00 15.18 129 PHE B N 1
ATOM 2188 C CA . PHE B 1 134 ? 26.272 64.727 27.087 1.00 17.65 129 PHE B CA 1
ATOM 2189 C C . PHE B 1 134 ? 26.580 63.262 26.868 1.00 16.95 129 PHE B C 1
ATOM 2190 O O . PHE B 1 134 ? 26.209 62.414 27.687 1.00 17.56 129 PHE B O 1
ATOM 2198 N N . PHE B 1 135 ? 27.254 62.949 25.764 1.00 16.43 130 PHE B N 1
ATOM 2199 C CA . PHE B 1 135 ? 27.523 61.540 25.485 1.00 16.42 130 PHE B CA 1
ATOM 2200 C C . PHE B 1 135 ? 28.521 60.963 26.477 1.00 15.96 130 PHE B C 1
ATOM 2201 O O . PHE B 1 135 ? 28.416 59.797 26.845 1.00 16.30 130 PHE B O 1
ATOM 2209 N N . GLU B 1 136 ? 29.477 61.782 26.929 1.00 14.94 131 GLU B N 1
ATOM 2210 C CA . GLU B 1 136 ? 30.411 61.317 27.959 1.00 14.13 131 GLU B CA 1
ATOM 2211 C C . GLU B 1 136 ? 29.664 61.019 29.268 1.00 14.85 131 GLU B C 1
ATOM 2212 O O . GLU B 1 136 ? 29.885 59.989 29.895 1.00 15.59 131 GLU B O 1
ATOM 2218 N N . ALA B 1 137 ? 28.766 61.925 29.678 1.00 14.31 132 ALA B N 1
ATOM 2219 C CA . ALA B 1 137 ? 28.050 61.742 30.949 1.00 14.06 132 ALA B CA 1
ATOM 2220 C C . ALA B 1 137 ? 27.147 60.496 30.850 1.00 14.25 132 ALA B C 1
ATOM 2221 O O . ALA B 1 137 ? 27.048 59.695 31.801 1.00 15.53 132 ALA B O 1
ATOM 2223 N N . TRP B 1 138 ? 26.511 60.326 29.687 1.00 14.28 133 TRP B N 1
ATOM 2224 C CA . TRP B 1 138 ? 25.639 59.164 29.430 1.00 14.54 133 TRP B CA 1
ATOM 2225 C C . TRP B 1 138 ? 26.433 57.869 29.530 1.00 15.59 133 TRP B C 1
ATOM 2226 O O . TRP B 1 138 ? 26.051 56.951 30.260 1.00 16.01 133 TRP B O 1
ATOM 2237 N N . THR B 1 139 ? 27.548 57.801 28.795 1.00 15.63 134 THR B N 1
ATOM 2238 C CA . THR B 1 139 ? 28.416 56.616 28.791 1.00 16.34 134 THR B CA 1
ATOM 2239 C C . THR B 1 139 ? 28.865 56.259 30.187 1.00 16.76 134 THR B C 1
ATOM 2240 O O . THR B 1 139 ? 28.776 55.094 30.603 1.00 17.50 134 THR B O 1
ATOM 2244 N N . ALA B 1 140 ? 29.343 57.260 30.926 1.00 17.06 135 ALA B N 1
ATOM 2245 C CA . ALA B 1 140 ? 29.873 57.005 32.287 1.00 17.21 135 ALA B CA 1
ATOM 2246 C C . ALA B 1 140 ? 28.797 56.452 33.229 1.00 17.74 135 ALA B C 1
ATOM 2247 O O . ALA B 1 140 ? 29.059 55.519 34.024 1.00 18.34 135 ALA B O 1
ATOM 2249 N N . GLY B 1 141 ? 27.573 56.983 33.130 1.00 17.50 136 GLY B N 1
ATOM 2250 C CA . GLY B 1 141 ? 26.464 56.483 33.972 1.00 17.52 136 GLY B CA 1
ATOM 2251 C C . GLY B 1 141 ? 26.071 55.057 33.576 1.00 18.39 136 GLY B C 1
ATOM 2252 O O . GLY B 1 141 ? 25.830 54.166 34.421 1.00 19.46 136 GLY B O 1
ATOM 2253 N N . TYR B 1 142 ? 25.989 54.833 32.279 1.00 17.88 137 TYR B N 1
ATOM 2254 C CA . TYR B 1 142 ? 25.621 53.523 31.772 1.00 19.07 137 TYR B CA 1
ATOM 2255 C C . TYR B 1 142 ? 26.620 52.427 32.204 1.00 19.60 137 TYR B C 1
ATOM 2256 O O . TYR B 1 142 ? 26.229 51.305 32.533 1.00 20.47 137 TYR B O 1
ATOM 2265 N N . LEU B 1 143 ? 27.900 52.761 32.192 1.00 19.21 138 LEU B N 1
ATOM 2266 C CA . LEU B 1 143 ? 28.961 51.831 32.607 1.00 20.55 138 LEU B CA 1
ATOM 2267 C C . LEU B 1 143 ? 29.111 51.719 34.129 1.00 21.82 138 LEU B C 1
ATOM 2268 O O . LEU B 1 143 ? 29.951 50.950 34.610 1.00 22.70 138 LEU B O 1
ATOM 2273 N N . GLY B 1 144 ? 28.316 52.486 34.887 1.00 23.01 139 GLY B N 1
ATOM 2274 C CA . GLY B 1 144 ? 28.294 52.356 36.353 1.00 24.21 139 GLY B CA 1
ATOM 2275 C C . GLY B 1 144 ? 29.336 53.209 37.091 1.00 25.25 139 GLY B C 1
ATOM 2276 O O . GLY B 1 144 ? 29.536 53.013 38.290 1.00 24.94 139 GLY B O 1
ATOM 2277 N N . MET B 1 145 ? 30.000 54.140 36.393 1.00 25.52 140 MET B N 1
ATOM 2278 C CA A MET B 1 145 ? 30.990 55.018 37.035 0.70 27.22 140 MET B CA 1
ATOM 2279 C CA B MET B 1 145 ? 30.974 55.066 37.003 0.30 26.61 140 MET B CA 1
ATOM 2280 C C . MET B 1 145 ? 30.334 56.096 37.935 1.00 27.61 140 MET B C 1
ATOM 2281 O O . MET B 1 145 ? 31.017 56.695 38.775 1.00 28.94 140 MET B O 1
ATOM 2290 N N . HIS B 1 146 ? 29.028 56.340 37.769 1.00 26.58 141 HIS B N 1
ATOM 2291 C CA . HIS B 1 146 ? 28.260 57.207 38.696 1.00 27.39 141 HIS B CA 1
ATOM 2292 C C . HIS B 1 146 ? 26.798 56.840 38.573 1.00 28.07 141 HIS B C 1
ATOM 2293 O O . HIS B 1 146 ? 26.407 56.191 37.603 1.00 28.54 141 HIS B O 1
ATOM 2300 N N . ASP B 1 147 ? 25.990 57.250 39.542 1.00 29.43 142 ASP B N 1
ATOM 2301 C CA . ASP B 1 147 ? 24.557 57.044 39.469 1.00 30.70 142 ASP B CA 1
ATOM 2302 C C . ASP B 1 147 ? 23.781 58.373 39.471 1.00 29.31 142 ASP B C 1
ATOM 2303 O O . ASP B 1 147 ? 22.666 58.451 39.952 1.00 29.83 142 ASP B O 1
ATOM 2308 N N . LYS B 1 148 ? 24.380 59.403 38.892 1.00 26.62 143 LYS B N 1
ATOM 2309 C CA . LYS B 1 148 ? 23.774 60.733 38.782 1.00 24.29 143 LYS B CA 1
ATOM 2310 C C . LYS B 1 148 ? 22.771 60.852 37.621 1.00 23.58 143 LYS B C 1
ATOM 2311 O O . LYS B 1 148 ? 23.027 60.389 36.501 1.00 21.97 143 LYS B O 1
ATOM 2317 N N . PRO B 1 149 ? 21.621 61.497 37.871 1.00 23.12 144 PRO B N 1
ATOM 2318 C CA . PRO B 1 149 ? 20.622 61.630 36.817 1.00 22.16 144 PRO B CA 1
ATOM 2319 C C . PRO B 1 149 ? 21.133 62.434 35.616 1.00 20.54 144 PRO B C 1
ATOM 2320 O O . PRO B 1 149 ? 21.884 63.391 35.792 1.00 18.70 144 PRO B O 1
ATOM 2324 N N . LEU B 1 150 ? 20.705 62.033 34.423 1.00 20.19 145 LEU B N 1
ATOM 2325 C CA . LEU B 1 150 ? 21.007 62.730 33.164 1.00 20.23 145 LEU B CA 1
ATOM 2326 C C . LEU B 1 150 ? 19.721 63.075 32.386 1.00 19.59 145 LEU B C 1
ATOM 2327 O O . LEU B 1 150 ? 18.930 62.197 31.981 1.00 20.16 145 LEU B O 1
ATOM 2332 N N . ILE B 1 151 ? 19.491 64.367 32.219 1.00 18.73 146 ILE B N 1
ATOM 2333 C CA . ILE B 1 151 ? 18.242 64.859 31.669 1.00 18.32 146 ILE B CA 1
ATOM 2334 C C . ILE B 1 151 ? 18.538 65.601 30.378 1.00 17.82 146 ILE B C 1
ATOM 2335 O O . ILE B 1 151 ? 19.482 66.374 30.297 1.00 17.57 146 ILE B O 1
ATOM 2340 N N . LEU B 1 152 ? 17.730 65.343 29.370 1.00 17.64 147 LEU B N 1
ATOM 2341 C CA . LEU B 1 152 ? 17.780 66.051 28.117 1.00 17.54 147 LEU B CA 1
ATOM 2342 C C . LEU B 1 152 ? 16.507 66.890 28.108 1.00 17.93 147 LEU B C 1
ATOM 2343 O O . LEU B 1 152 ? 15.399 66.353 28.143 1.00 18.38 147 LEU B O 1
ATOM 2348 N N . LEU B 1 153 ? 16.672 68.210 28.117 1.00 17.85 148 LEU B N 1
ATOM 2349 C CA . LEU B 1 153 ? 15.548 69.143 28.260 1.00 18.09 148 LEU B CA 1
ATOM 2350 C C . LEU B 1 153 ? 15.423 69.903 26.946 1.00 18.53 148 LEU B C 1
ATOM 2351 O O . LEU B 1 153 ? 16.312 70.675 26.575 1.00 17.97 148 LEU B O 1
ATOM 2356 N N . ASP B 1 154 ? 14.312 69.668 26.256 1.00 20.10 149 ASP B N 1
ATOM 2357 C CA . ASP B 1 154 ? 14.168 70.032 24.860 1.00 21.59 149 ASP B CA 1
ATOM 2358 C C . ASP B 1 154 ? 12.714 70.387 24.542 1.00 23.29 149 ASP B C 1
ATOM 2359 O O . ASP B 1 154 ? 11.950 69.543 24.112 1.00 23.58 149 ASP B O 1
ATOM 2364 N N . PRO B 1 155 ? 12.332 71.648 24.784 1.00 24.43 150 PRO B N 1
ATOM 2365 C CA . PRO B 1 155 ? 10.961 72.050 24.498 1.00 25.91 150 PRO B CA 1
ATOM 2366 C C . PRO B 1 155 ? 10.689 72.337 23.020 1.00 26.57 150 PRO B C 1
ATOM 2367 O O . PRO B 1 155 ? 9.550 72.530 22.667 1.00 27.28 150 PRO B O 1
ATOM 2371 N N . PHE B 1 156 ? 11.704 72.391 22.162 1.00 26.09 151 PHE B N 1
ATOM 2372 C CA . PHE B 1 156 ? 11.398 72.688 20.775 1.00 26.90 151 PHE B CA 1
ATOM 2373 C C . PHE B 1 156 ? 11.894 71.669 19.738 1.00 26.17 151 PHE B C 1
ATOM 2374 O O . PHE B 1 156 ? 12.237 72.038 18.621 1.00 26.25 151 PHE B O 1
ATOM 2382 N N . GLY B 1 157 ? 11.912 70.391 20.110 1.00 24.57 152 GLY B N 1
ATOM 2383 C CA . GLY B 1 157 ? 12.311 69.326 19.177 1.00 23.48 152 GLY B CA 1
ATOM 2384 C C . GLY B 1 157 ? 13.725 69.446 18.596 1.00 22.29 152 GLY B C 1
ATOM 2385 O O . GLY B 1 157 ? 14.002 68.907 17.515 1.00 21.91 152 GLY B O 1
ATOM 2386 N N . HIS B 1 158 ? 14.616 70.156 19.301 1.00 20.82 153 HIS B N 1
ATOM 2387 C CA . HIS B 1 158 ? 16.011 70.284 18.879 1.00 19.98 153 HIS B CA 1
ATOM 2388 C C . HIS B 1 158 ? 16.682 68.941 18.590 1.00 19.48 153 HIS B C 1
ATOM 2389 O O . HIS B 1 158 ? 17.387 68.791 17.565 1.00 19.50 153 HIS B O 1
ATOM 2396 N N . TYR B 1 159 ? 16.430 67.975 19.479 1.00 17.92 154 TYR B N 1
ATOM 2397 C CA . TYR B 1 159 ? 17.045 66.669 19.442 1.00 18.13 154 TYR B CA 1
ATOM 2398 C C . TYR B 1 159 ? 16.148 65.557 18.877 1.00 18.50 154 TYR B C 1
ATOM 2399 O O . TYR B 1 159 ? 16.514 64.396 18.979 1.00 18.71 154 TYR B O 1
ATOM 2408 N N . ASP B 1 160 ? 14.980 65.892 18.318 1.00 19.50 155 ASP B N 1
ATOM 2409 C CA . ASP B 1 160 ? 14.048 64.853 17.795 1.00 19.63 155 ASP B CA 1
ATOM 2410 C C . ASP B 1 160 ? 14.763 63.895 16.844 1.00 19.03 155 ASP B C 1
ATOM 2411 O O . ASP B 1 160 ? 14.621 62.692 16.961 1.00 18.76 155 ASP B O 1
ATOM 2416 N N . GLY B 1 161 ? 15.533 64.440 15.905 1.00 18.44 156 GLY B N 1
ATOM 2417 C CA . GLY B 1 161 ? 16.217 63.616 14.924 1.00 17.67 156 GLY B CA 1
ATOM 2418 C C . GLY B 1 161 ? 17.313 62.759 15.541 1.00 17.44 156 GLY B C 1
ATOM 2419 O O . GLY B 1 161 ? 17.555 61.643 15.095 1.00 16.25 156 GLY B O 1
ATOM 2420 N N . LEU B 1 162 ? 18.023 63.301 16.526 1.00 17.12 157 LEU B N 1
ATOM 2421 C CA . LEU B 1 162 ? 19.075 62.542 17.175 1.00 16.23 157 LEU B CA 1
ATOM 2422 C C . LEU B 1 162 ? 18.452 61.354 17.901 1.00 16.96 157 LEU B C 1
ATOM 2423 O O . LEU B 1 162 ? 18.919 60.223 17.768 1.00 17.60 157 LEU B O 1
ATOM 2428 N N . LEU B 1 163 ? 17.387 61.608 18.657 1.00 17.98 158 LEU B N 1
ATOM 2429 C CA . LEU B 1 163 ? 16.702 60.524 19.421 1.00 18.87 158 LEU B CA 1
ATOM 2430 C C . LEU B 1 163 ? 16.131 59.417 18.538 1.00 18.80 158 LEU B C 1
ATOM 2431 O O . LEU B 1 163 ? 16.232 58.235 18.867 1.00 19.77 158 LEU B O 1
ATOM 2436 N N . THR B 1 164 ? 15.518 59.805 17.430 1.00 18.89 159 THR B N 1
ATOM 2437 C CA . THR B 1 164 ? 14.974 58.845 16.461 1.00 19.14 159 THR B CA 1
ATOM 2438 C C . THR B 1 164 ? 16.112 57.947 15.940 1.00 17.89 159 THR B C 1
ATOM 2439 O O . THR B 1 164 ? 15.995 56.719 15.915 1.00 17.57 159 THR B O 1
ATOM 2443 N N . TRP B 1 165 ? 17.233 58.574 15.588 1.00 17.87 160 TRP B N 1
ATOM 2444 C CA . TRP B 1 165 ? 18.407 57.834 15.123 1.00 16.75 160 TRP B CA 1
ATOM 2445 C C . TRP B 1 165 ? 18.948 56.889 16.228 1.00 17.39 160 TRP B C 1
ATOM 2446 O O . TRP B 1 165 ? 19.185 55.698 15.971 1.00 16.41 160 TRP B O 1
ATOM 2457 N N . LEU B 1 166 ? 19.049 57.393 17.461 1.00 17.22 161 LEU B N 1
ATOM 2458 C CA . LEU B 1 166 ? 19.561 56.563 18.595 1.00 17.15 161 LEU B CA 1
ATOM 2459 C C . LEU B 1 166 ? 18.661 55.341 18.849 1.00 17.75 161 LEU B C 1
ATOM 2460 O O . LEU B 1 166 ? 19.151 54.237 19.098 1.00 17.27 161 LEU B O 1
ATOM 2465 N N . ARG B 1 167 ? 17.352 55.550 18.774 1.00 18.11 162 ARG B N 1
ATOM 2466 C CA . ARG B 1 167 ? 16.406 54.446 18.947 1.00 20.04 162 ARG B CA 1
ATOM 2467 C C . ARG B 1 167 ? 16.540 53.361 17.844 1.00 20.34 162 ARG B C 1
ATOM 2468 O O . ARG B 1 167 ? 16.294 52.190 18.095 1.00 21.01 162 ARG B O 1
ATOM 2476 N N . GLY B 1 168 ? 16.960 53.766 16.642 1.00 19.96 163 GLY B N 1
ATOM 2477 C CA . GLY B 1 168 ? 17.194 52.846 15.539 1.00 19.85 163 GLY B CA 1
ATOM 2478 C C . GLY B 1 168 ? 18.425 51.997 15.780 1.00 20.02 163 GLY B C 1
ATOM 2479 O O . GLY B 1 168 ? 18.619 50.994 15.106 1.00 20.09 163 GLY B O 1
ATOM 2480 N N . LEU B 1 169 ? 19.269 52.397 16.746 1.00 19.16 164 LEU B N 1
ATOM 2481 C CA . LEU B 1 169 ? 20.437 51.584 17.132 1.00 17.36 164 LEU B CA 1
ATOM 2482 C C . LEU B 1 169 ? 20.122 50.444 18.125 1.00 16.87 164 LEU B C 1
ATOM 2483 O O . LEU B 1 169 ? 20.991 49.609 18.436 1.00 16.14 164 LEU B O 1
ATOM 2488 N N . VAL B 1 170 ? 18.887 50.407 18.621 1.00 16.32 165 VAL B N 1
ATOM 2489 C CA . VAL B 1 170 ? 18.518 49.420 19.640 1.00 16.75 165 VAL B CA 1
ATOM 2490 C C . VAL B 1 170 ? 18.241 48.032 19.061 1.00 18.37 165 VAL B C 1
ATOM 2491 O O . VAL B 1 170 ? 18.805 47.080 19.555 1.00 19.19 165 VAL B O 1
ATOM 2495 N N . PRO B 1 171 ? 17.391 47.900 18.004 1.00 19.11 166 PRO B N 1
ATOM 2496 C CA . PRO B 1 171 ? 17.111 46.540 17.499 1.00 20.25 166 PRO B CA 1
ATOM 2497 C C . PRO B 1 171 ? 18.344 45.792 16.999 1.00 21.02 166 PRO B C 1
ATOM 2498 O O . PRO B 1 171 ? 18.397 44.555 17.079 1.00 22.76 166 PRO B O 1
ATOM 2502 N N . THR B 1 172 ? 19.342 46.529 16.509 1.00 21.34 167 THR B N 1
ATOM 2503 C CA . THR B 1 172 ? 20.595 45.928 16.012 1.00 20.88 167 THR B CA 1
ATOM 2504 C C . THR B 1 172 ? 21.682 45.795 17.112 1.00 21.00 167 THR B C 1
ATOM 2505 O O . THR B 1 172 ? 22.784 45.318 16.835 1.00 21.07 167 THR B O 1
ATOM 2509 N N . GLY B 1 173 ? 21.403 46.244 18.336 1.00 19.98 168 GLY B N 1
ATOM 2510 C CA . GLY B 1 173 ? 22.330 46.008 19.461 1.00 20.26 168 GLY B CA 1
ATOM 2511 C C . GLY B 1 173 ? 23.536 46.956 19.623 1.00 20.03 168 GLY B C 1
ATOM 2512 O O . GLY B 1 173 ? 24.443 46.678 20.424 1.00 20.08 168 GLY B O 1
ATOM 2513 N N . TYR B 1 174 ? 23.549 48.085 18.907 1.00 18.60 169 TYR B N 1
ATOM 2514 C CA . TYR B 1 174 ? 24.587 49.090 19.123 1.00 17.88 169 TYR B CA 1
ATOM 2515 C C . TYR B 1 174 ? 24.370 49.852 20.407 1.00 18.39 169 TYR B C 1
ATOM 2516 O O . TYR B 1 174 ? 25.335 50.244 21.049 1.00 18.92 169 TYR B O 1
ATOM 2525 N N . VAL B 1 175 ? 23.105 50.056 20.776 1.00 18.93 170 VAL B N 1
ATOM 2526 C CA . VAL B 1 175 ? 22.707 50.779 21.975 1.00 18.40 170 VAL B CA 1
ATOM 2527 C C . VAL B 1 175 ? 21.625 49.923 22.672 1.00 19.79 170 VAL B C 1
ATOM 2528 O O . VAL B 1 175 ? 20.639 49.513 22.022 1.00 21.66 170 VAL B O 1
ATOM 2532 N N . SER B 1 176 ? 21.769 49.666 23.967 1.00 19.43 171 SER B N 1
ATOM 2533 C CA . SER B 1 176 ? 20.813 48.796 24.655 1.00 21.38 171 SER B CA 1
ATOM 2534 C C . SER B 1 176 ? 19.562 49.570 25.024 1.00 22.38 171 SER B C 1
ATOM 2535 O O . SER B 1 176 ? 19.580 50.813 25.086 1.00 21.40 171 SER B O 1
ATOM 2538 N N . GLN B 1 177 ? 18.463 48.852 25.271 1.00 23.64 172 GLN B N 1
ATOM 2539 C CA . GLN B 1 177 ? 17.248 49.507 25.736 1.00 24.58 172 GLN B CA 1
ATOM 2540 C C . GLN B 1 177 ? 17.505 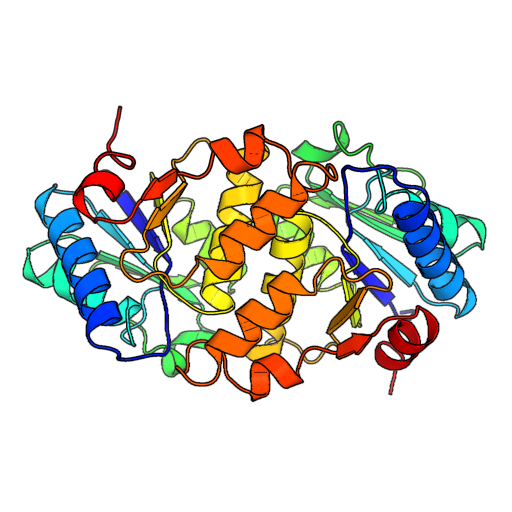50.137 27.092 1.00 24.40 172 GLN B C 1
ATOM 2541 O O . GLN B 1 177 ? 16.965 51.194 27.408 1.00 25.31 172 GLN B O 1
ATOM 2547 N N . ARG B 1 178 ? 18.360 49.486 27.872 1.00 24.29 173 ARG B N 1
ATOM 2548 C CA . ARG B 1 178 ? 18.777 49.991 29.170 1.00 24.49 173 ARG B CA 1
ATOM 2549 C C . ARG B 1 178 ? 19.463 51.367 29.083 1.00 23.00 173 ARG B C 1
ATOM 2550 O O . ARG B 1 178 ? 19.127 52.296 29.852 1.00 21.45 173 ARG B O 1
ATOM 2558 N N . ALA B 1 179 ? 20.421 51.496 28.153 1.00 21.19 174 ALA B N 1
ATOM 2559 C CA . ALA B 1 179 ? 21.001 52.810 27.861 1.00 20.58 174 ALA B CA 1
ATOM 2560 C C . ALA B 1 179 ? 19.944 53.852 27.476 1.00 21.02 174 ALA B C 1
ATOM 2561 O O . ALA B 1 179 ? 19.952 54.940 28.021 1.00 19.75 174 ALA B O 1
ATOM 2563 N N . MET B 1 180 ? 19.043 53.537 26.550 1.00 21.97 175 MET B N 1
ATOM 2564 C CA . MET B 1 180 ? 18.006 54.519 26.170 1.00 24.24 175 MET B CA 1
ATOM 2565 C C . MET B 1 180 ? 17.147 54.929 27.355 1.00 26.47 175 MET B C 1
ATOM 2566 O O . MET B 1 180 ? 16.912 56.138 27.592 1.00 27.10 175 MET B O 1
ATOM 2571 N N . ASP B 1 181 ? 16.734 53.929 28.138 1.00 28.58 176 ASP B N 1
ATOM 2572 C CA . ASP B 1 181 ? 15.861 54.162 29.294 1.00 31.10 176 ASP B CA 1
ATOM 2573 C C . ASP B 1 181 ? 16.557 54.985 30.380 1.00 31.94 176 ASP B C 1
ATOM 2574 O O . ASP B 1 181 ? 15.866 55.633 31.155 1.00 33.03 176 ASP B O 1
ATOM 2579 N N . SER B 1 182 ? 17.898 54.953 30.431 1.00 31.62 177 SER B N 1
ATOM 2580 C CA . SER B 1 182 ? 18.709 55.793 31.347 1.00 32.48 177 SER B CA 1
ATOM 2581 C C . SER B 1 182 ? 18.409 57.273 31.209 1.00 32.38 177 SER B C 1
ATOM 2582 O O . SER B 1 182 ? 18.371 57.987 32.200 1.00 32.99 177 SER B O 1
ATOM 2585 N N . LEU B 1 183 ? 18.262 57.721 29.963 1.00 31.95 178 LEU B N 1
ATOM 2586 C CA . LEU B 1 183 ? 18.060 59.130 29.617 1.00 31.19 178 LEU B CA 1
ATOM 2587 C C . LEU B 1 183 ? 16.682 59.574 30.074 1.00 31.48 178 LEU B C 1
ATOM 2588 O O . LEU B 1 183 ? 15.701 58.858 29.873 1.00 33.13 178 LEU B O 1
ATOM 2593 N N . VAL B 1 184 ? 16.593 60.719 30.737 1.00 29.80 179 VAL B N 1
ATOM 2594 C CA . VAL B 1 184 ? 15.302 61.288 31.045 1.00 28.88 179 VAL B CA 1
ATOM 2595 C C . VAL B 1 184 ? 15.087 62.437 30.072 1.00 27.98 179 VAL B C 1
ATOM 2596 O O . VAL B 1 184 ? 15.800 63.453 30.130 1.00 27.62 179 VAL B O 1
ATOM 2600 N N . VAL B 1 185 ? 14.140 62.256 29.153 1.00 26.04 180 VAL B N 1
ATOM 2601 C CA . VAL B 1 185 ? 13.858 63.262 28.141 1.00 24.99 180 VAL B CA 1
ATOM 2602 C C . VAL B 1 185 ? 12.589 63.965 28.550 1.00 25.28 180 VAL B C 1
ATOM 2603 O O . VAL B 1 185 ? 11.568 63.307 28.770 1.00 25.42 180 VAL B O 1
ATOM 2607 N N . VAL B 1 186 ? 12.667 65.293 28.706 1.00 24.14 181 VAL B N 1
ATOM 2608 C CA . VAL B 1 186 ? 11.488 66.097 29.081 1.00 24.35 181 VAL B CA 1
ATOM 2609 C C . VAL B 1 186 ? 11.410 67.340 28.216 1.00 24.03 181 VAL B C 1
ATOM 2610 O O . VAL B 1 186 ? 12.395 67.731 27.602 1.00 22.97 181 VAL B O 1
ATOM 2614 N N . ASP B 1 187 ? 10.230 67.946 28.171 1.00 25.34 182 ASP B N 1
ATOM 2615 C CA . ASP B 1 187 ? 10.008 69.138 27.357 1.00 25.86 182 ASP B CA 1
ATOM 2616 C C . ASP B 1 187 ? 9.759 70.411 28.191 1.00 26.24 182 ASP B C 1
ATOM 2617 O O . ASP B 1 187 ? 9.393 71.450 27.636 1.00 26.97 182 ASP B O 1
ATOM 2622 N N . ASN B 1 188 ? 9.931 70.334 29.511 1.00 25.39 183 ASN B N 1
ATOM 2623 C CA . ASN B 1 188 ? 9.710 71.523 30.356 1.00 25.77 183 ASN B CA 1
ATOM 2624 C C . ASN B 1 188 ? 10.652 71.595 31.558 1.00 25.00 183 ASN B C 1
ATOM 2625 O O . ASN B 1 188 ? 11.085 70.567 32.084 1.00 24.30 183 ASN B O 1
ATOM 2630 N N . VAL B 1 189 ? 10.965 72.814 31.995 1.00 24.61 184 VAL B N 1
ATOM 2631 C CA . VAL B 1 189 ? 11.936 73.034 33.080 1.00 23.81 184 VAL B CA 1
ATOM 2632 C C . VAL B 1 189 ? 11.585 72.316 34.409 1.00 24.58 184 VAL B C 1
ATOM 2633 O O . VAL B 1 189 ? 12.435 71.720 35.081 1.00 23.45 184 VAL B O 1
ATOM 2637 N N . GLU B 1 190 ? 10.318 72.391 34.784 1.00 25.48 185 GLU B N 1
ATOM 2638 C CA . GLU B 1 190 ? 9.864 71.815 36.031 1.00 27.09 185 GLU B CA 1
ATOM 2639 C C . GLU B 1 190 ? 10.081 70.289 36.043 1.00 25.57 185 GLU B C 1
ATOM 2640 O O . GLU B 1 190 ? 10.616 69.742 37.013 1.00 24.17 185 GLU B O 1
ATOM 2646 N N . ALA B 1 191 ? 9.657 69.594 34.985 1.00 24.79 186 ALA B N 1
ATOM 2647 C CA . ALA B 1 191 ? 9.933 68.168 34.946 1.00 24.41 186 ALA B CA 1
ATOM 2648 C C . ALA B 1 191 ? 11.472 67.908 34.991 1.00 22.44 186 ALA B C 1
ATOM 2649 O O . ALA B 1 191 ? 11.909 67.019 35.720 1.00 22.64 186 ALA B O 1
ATOM 2651 N N . ALA B 1 192 ? 12.280 68.686 34.266 1.00 20.55 187 ALA B N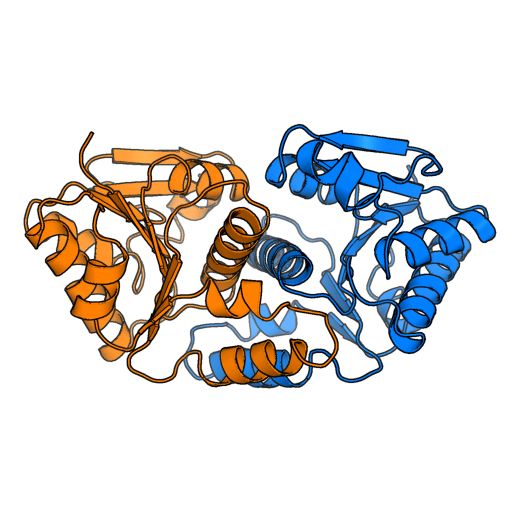 1
ATOM 2652 C CA . ALA B 1 192 ? 13.742 68.507 34.322 1.00 19.88 187 ALA B CA 1
ATOM 2653 C C . ALA B 1 192 ? 14.265 68.592 35.781 1.00 20.30 187 ALA B C 1
ATOM 2654 O O . ALA B 1 192 ? 14.994 67.723 36.239 1.00 19.73 187 ALA B O 1
ATOM 2656 N N . LEU B 1 193 ? 13.887 69.641 36.505 1.00 21.01 188 LEU B N 1
ATOM 2657 C CA . LEU B 1 193 ? 14.390 69.831 37.880 1.00 22.12 188 LEU B CA 1
ATOM 2658 C C . LEU B 1 193 ? 13.855 68.789 38.886 1.00 23.65 188 LEU B C 1
ATOM 2659 O O . LEU B 1 193 ? 14.596 68.348 39.777 1.00 23.61 188 LEU B O 1
ATOM 2664 N N . GLU B 1 194 ? 12.599 68.382 38.722 1.00 24.93 189 GLU B N 1
ATOM 2665 C CA . GLU B 1 194 ? 12.055 67.259 39.500 1.00 27.39 189 GLU B CA 1
ATOM 2666 C C . GLU B 1 194 ? 12.905 65.996 39.329 1.00 26.27 189 GLU B C 1
ATOM 2667 O O . GLU B 1 194 ? 13.170 65.288 40.289 1.00 26.02 189 GLU B O 1
ATOM 2673 N N . ALA B 1 195 ? 13.342 65.730 38.102 1.00 25.91 190 ALA B N 1
ATOM 2674 C CA . ALA B 1 195 ? 14.137 64.533 37.826 1.00 25.44 190 ALA B CA 1
ATOM 2675 C C . ALA B 1 195 ? 15.577 64.685 38.325 1.00 25.46 190 ALA B C 1
ATOM 2676 O O . ALA B 1 195 ? 16.275 63.683 38.477 1.00 25.11 190 ALA B O 1
ATOM 2678 N N . CYS B 1 196 ? 16.030 65.925 38.553 1.00 24.96 191 CYS B N 1
ATOM 2679 C CA . CYS B 1 196 ? 17.348 66.160 39.138 1.00 24.92 191 CYS B CA 1
ATOM 2680 C C . CYS B 1 196 ? 17.349 66.237 40.648 1.00 26.08 191 CYS B C 1
ATOM 2681 O O . CYS B 1 196 ? 18.420 66.307 41.250 1.00 26.30 191 CYS B O 1
ATOM 2684 N N . ALA B 1 197 ? 16.164 66.288 41.254 1.00 27.72 192 ALA B N 1
ATOM 2685 C CA . ALA B 1 197 ? 16.023 66.565 42.692 1.00 28.77 192 ALA B CA 1
ATOM 2686 C C . ALA B 1 197 ? 16.608 65.443 43.547 1.00 30.05 192 ALA B C 1
ATOM 2687 O O . ALA B 1 197 ? 16.566 64.293 43.140 1.00 30.44 192 ALA B O 1
ATOM 2689 N N . PRO B 1 198 ? 17.147 65.781 44.737 1.00 31.50 193 PRO B N 1
ATOM 2690 C CA . PRO B 1 198 ? 17.656 64.734 45.633 1.00 33.13 193 PRO B CA 1
ATOM 2691 C C . PRO B 1 198 ? 16.546 63.776 46.069 1.00 36.03 193 PRO B C 1
ATOM 2692 O O . PRO B 1 198 ? 15.428 64.221 46.375 1.00 36.48 193 PRO B O 1
ATOM 2696 N N . GLU B 1 199 ? 16.856 62.477 46.082 1.00 38.24 194 GLU B N 1
ATOM 2697 C CA . GLU B 1 199 ? 15.898 61.460 46.536 1.00 41.62 194 GLU B CA 1
ATOM 2698 C C . GLU B 1 199 ? 15.597 61.725 48.008 1.00 43.42 194 GLU B C 1
ATOM 2699 O O . GLU B 1 199 ? 14.490 61.472 48.477 1.00 45.64 194 GLU B O 1
#

Foldseek 3Di:
DFAEEEEQEALDDQDPVLLVQLLVLLQVCLVVQYEYEYQQACGHSRVSSPVNVVVNVHAYEHFHEPVCCVVRVGNPPHPHGHYHPDPVVSLVVSVVPHQAYEYEDYDDSSVVSLVVVLVCCLVVVDVGQAEYEAQDCRCVVVLVVVVVVDVVPNADPSSVVSYHYYHDSVVVVVRRDDD/DFAEEEEQEAQADAPPVLLVQLLVLLLVCLVVQHEYEYQQFCGHSRVSSQCNNVVSVHQYEHEHEPVCCPVRVGNPVHPHYHYHPDPVVSLVVSVVVHQAYEYEDYDDSSVVSLVVVLVCCLVPVDVHAYEYEYQDCSCVVVLVVQVVCDVVPPAHPSSVVSYHYYHHSVVRVVRRDDD

Nearest PDB structures (foldseek):
  3qua-assembly1_B  TM=1.002E+00  e=3.634E-35  Mycolicibacterium smegmatis MC2 155
  7w2i-assembly1_D  TM=9.926E-01  e=4.026E-28  Mycobacterium tuberculosis
  3sbx-assembly1_A  TM=9.905E-01  e=6.780E-28  Mycobacterium marinum M
  5zbk-assembly1_A-2  TM=9.495E-01  e=2.372E-19  Pseudomonas aeruginosa PAO1
  1ydh-assembly1_B  TM=9.424E-01  e=6.431E-17  Arabidopsis thaliana

Sequence (358 aa):
RQWAVCVYCASGPTHPELLELAAEVGSSIAARGWTLVSGGGNVSAMGAVAQAARAKGGHTVGVIPKALVHRELADVDAAELIVTDTMRERKREMEHHRSDAFIALPGGIGTLEEFFEAWTAGYLGMMHDKPLILLDPFGHYDGLLTWLRGLVPTGYVSQRAMDSLVVVDNVEAALEEACAPERQWAVCVYCASGPTHPELLELAAEVGSSIAARGWTLVSGGGNVSAMMGAVAQAARAKGGHTVGVIPKALVHRELADVDAAELIVTDTMRERKREMEHHRSDAFIALPGGIGTLEEFFEAWTAGYLGMMHDKPLILLDPFGHYDGLLTWLRGLVPTGYVSQRAMDSLVVVDNVEAALEACAPE

InterPro domains:
  IPR005269 Cytokinin riboside 5'-monophosphate phosphoribohydrolase LOG [TIGR00730] (18-192)
  IPR031100 LOG family [PF03641] (61-190)

Secondary structure (DSSP, 8-state):
---EEEEE--SS---HHHHHHHHHHHHHHHHTTPEEEE--B-SHHHHHHHHHHHHTT--EEEEEEGGGTTTTTB-TTSSEEEEESSHHHHHHHHHHH-SEEEE-S--HHHHHHHHHHHHHHHTTS----EEEE-TTSTTHHHHHHHHHTTTTTSS-HHHHHTSEEESSHHHHHHHHS--/---EEEEE--SS---HHHHHHHHHHHHHHHHTTPEEEE--B-SHHHHHHHHHHHHTT--EEEEEEGGGTTTTTB-TTSSEEEEESSHHHHHHHHHHT-SEEEE-S--HHHHHHHHHHHHHHHTTS----EEEE-TT-TTHHHHHHHHHTTTTTSS-HHHHHHSEEESSHHHHHHHHS--